Protein AF-A0A7C5SPJ0-F1 (afdb_monomer_lite)

Sequence (257 aa):
MLAGAYDGEAYFVKDNAAELTATLAQKEVVKGNVFDLIKSDSDVTIDSITIDGIKYTNSLSNVTIDGKGNFTIDFATGEYSYTVKKNEFDIDSKQSFGVKVSDTLNNELEFDVDMHIFTFNPSLIGDADDNEIIYNPTAVIDGGDGYDTLILLSDQEIDFSNEILDVATIANIEVIDMDNDAANSITNLTLDDVLNMTDENNTLLITGDNQDTLNVDTSGWNLVSNSSNNGVIENVYTNGVDSITLRVDDQIISTGL

Foldseek 3Di:
DFWFDDPNDTDDDPPDVVVVVVVQQDKDKDKDFPCVVDDDPFDKFWQWKAAPNDIDRAWDWQDAHVNFFIKTAHRVGRIIMTMGRLNVDLAWDKTKMKTWMAGPVGDIDIDIDIDIDGHDATEGAADQEEEEAEDDSSHQYENYHYAYEYEYDAPEEAECVDPVSDLRRAAAYAEYEAAHPHQYEYYPAELVSLQSRHPPQSHHEYYYALNYEYEYADPLKDWDDWDDDPQKIWTWIDNPPDIHIYIYGNRHHYDND

Secondary structure (DSSP, 8-state):
--EEEETTEEEE--S-HHHHHHHHTPEEEEEEEGGGG---SS-EEEEEEEETTEEE-S-EEEEEETTEEEEEE-TTT-EEEEEEEGGG-SS-EEEEEEEEEEETT--EEEEEEEEEE-----EEE--SS--EEE--TTSEEE--SS--EEEPPTT-EEETT-TTTSTTSEES-SEEE--SSS--EEEEEEHHHHHHHS-TT-EEEEE--TT-EEEEE-TT-EEEEEEEETTEEEEEEE-SS-EEEEEEETTSEEE--

Radius of gyration: 24.93 Å; chains: 1; bounding box: 51×36×70 Å

pLDDT: mean 85.76, std 17.52, range [30.16, 98.5]

Structure (mmCIF, N/CA/C/O backbone):
data_AF-A0A7C5SPJ0-F1
#
_entry.id   AF-A0A7C5SPJ0-F1
#
loop_
_atom_site.group_PDB
_atom_site.id
_atom_site.type_symbol
_atom_site.label_atom_id
_atom_site.label_alt_id
_atom_site.label_comp_id
_atom_site.label_asym_id
_atom_site.label_entity_id
_atom_site.label_seq_id
_atom_site.pdbx_PDB_ins_code
_atom_site.Cartn_x
_atom_site.Cartn_y
_atom_site.Cartn_z
_atom_site.occupancy
_atom_site.B_iso_or_equiv
_atom_site.auth_seq_id
_atom_site.auth_comp_id
_atom_site.auth_asym_id
_atom_site.auth_atom_id
_atom_site.pdbx_PDB_model_num
ATOM 1 N N . MET A 1 1 ? -8.150 8.070 -16.028 1.00 34.09 1 MET A N 1
ATOM 2 C CA . MET A 1 1 ? -9.569 8.057 -15.574 1.00 34.09 1 MET A CA 1
ATOM 3 C C . MET A 1 1 ? -9.697 6.898 -14.598 1.00 34.09 1 MET A C 1
ATOM 5 O O . MET A 1 1 ? -9.708 5.768 -15.047 1.00 34.09 1 MET A O 1
ATOM 9 N N . LEU A 1 2 ? -9.681 7.145 -13.285 1.00 33.78 2 LEU A N 1
ATOM 10 C CA . LEU A 1 2 ? -9.536 6.066 -12.298 1.00 33.78 2 LEU A CA 1
ATOM 11 C C . LEU A 1 2 ? -10.878 5.375 -12.022 1.00 33.78 2 LEU A C 1
ATOM 13 O O . LEU A 1 2 ? -11.811 5.995 -11.506 1.00 33.78 2 LEU A O 1
ATOM 17 N N . ALA A 1 3 ? -10.964 4.097 -12.386 1.00 32.94 3 ALA A N 1
ATOM 18 C CA . ALA A 1 3 ? -12.064 3.209 -12.046 1.00 32.94 3 ALA A CA 1
ATOM 19 C C . ALA A 1 3 ? -11.681 2.392 -10.805 1.00 32.94 3 ALA A C 1
ATOM 21 O O . ALA A 1 3 ? -10.693 1.669 -10.809 1.00 32.94 3 ALA A O 1
ATOM 22 N N . GLY A 1 4 ? -12.474 2.509 -9.742 1.00 39.19 4 GLY A N 1
ATOM 23 C CA . GLY A 1 4 ? -12.458 1.575 -8.619 1.00 39.19 4 GLY A CA 1
ATOM 24 C C . GLY A 1 4 ? -13.845 0.960 -8.476 1.00 39.19 4 GLY A C 1
ATOM 25 O O . GLY A 1 4 ? -14.850 1.675 -8.522 1.00 39.19 4 GLY A O 1
ATOM 26 N N . ALA A 1 5 ? -13.920 -0.363 -8.342 1.00 30.16 5 ALA A N 1
ATOM 27 C CA . ALA A 1 5 ? -15.181 -1.085 -8.203 1.00 30.16 5 ALA A CA 1
ATOM 28 C C . ALA A 1 5 ? -15.571 -1.255 -6.723 1.00 30.16 5 ALA A C 1
ATOM 30 O O . ALA A 1 5 ? -14.777 -1.733 -5.915 1.00 30.16 5 ALA A O 1
ATOM 31 N N . TYR A 1 6 ? -16.824 -0.940 -6.377 1.00 39.88 6 TYR A N 1
ATOM 32 C CA . TYR A 1 6 ? -17.473 -1.422 -5.154 1.00 39.88 6 TYR A CA 1
ATOM 33 C C . TYR A 1 6 ? -18.925 -1.816 -5.463 1.00 39.88 6 TYR A C 1
ATOM 35 O O . TYR A 1 6 ? -19.637 -1.093 -6.154 1.00 39.88 6 TYR A O 1
ATOM 43 N N . ASP A 1 7 ? -19.349 -2.985 -4.977 1.00 32.16 7 ASP A N 1
ATOM 44 C CA . ASP A 1 7 ? -20.721 -3.529 -5.081 1.00 32.16 7 ASP A CA 1
ATOM 45 C C . ASP A 1 7 ? -21.301 -3.660 -6.510 1.00 32.16 7 ASP A C 1
ATOM 47 O O . ASP A 1 7 ? -22.508 -3.603 -6.732 1.00 32.16 7 ASP A O 1
ATOM 51 N N . GLY A 1 8 ? -20.434 -3.846 -7.510 1.00 36.66 8 GLY A N 1
ATOM 52 C CA . GLY A 1 8 ? -20.856 -4.030 -8.902 1.00 36.66 8 GLY A CA 1
ATOM 53 C C . GLY A 1 8 ? -21.317 -2.753 -9.615 1.00 36.66 8 GLY A C 1
ATOM 54 O O . GLY A 1 8 ? -21.757 -2.845 -10.761 1.00 36.66 8 GLY A O 1
ATOM 55 N N . GLU A 1 9 ? -21.176 -1.575 -8.999 1.00 33.88 9 GLU A N 1
ATOM 56 C CA . GLU A 1 9 ? -21.359 -0.290 -9.677 1.00 33.88 9 GLU A CA 1
ATOM 57 C C . GLU A 1 9 ? -20.021 0.449 -9.813 1.00 33.88 9 GLU A C 1
ATOM 59 O O . GLU A 1 9 ? -19.332 0.746 -8.837 1.00 33.88 9 GLU A O 1
ATOM 64 N N . ALA A 1 10 ? -19.640 0.745 -11.058 1.00 38.19 10 ALA A N 1
ATOM 65 C CA . ALA A 1 10 ? -18.495 1.590 -11.362 1.00 38.19 10 ALA A CA 1
ATOM 66 C C . ALA A 1 10 ? -18.825 3.040 -10.982 1.00 38.19 10 ALA A C 1
ATOM 68 O O . ALA A 1 10 ? -19.689 3.673 -11.596 1.00 38.19 10 ALA A O 1
ATOM 69 N N . TYR A 1 11 ? -18.136 3.576 -9.976 1.00 40.38 11 TYR A N 1
ATOM 70 C CA . TYR A 1 11 ? -18.228 4.992 -9.640 1.00 40.38 11 TYR A CA 1
ATOM 71 C C . TYR A 1 11 ? -17.169 5.775 -10.414 1.00 40.38 11 TYR A C 1
ATOM 73 O O . TYR A 1 11 ? -15.971 5.656 -10.175 1.00 40.38 11 TYR A O 1
ATOM 81 N N . PHE A 1 12 ? -17.631 6.599 -11.353 1.00 44.28 12 PHE A N 1
ATOM 82 C CA . PHE A 1 12 ? -16.788 7.518 -12.111 1.00 44.28 12 PHE A CA 1
ATOM 83 C C . PHE A 1 12 ? -16.465 8.737 -11.247 1.00 44.28 12 PHE A C 1
ATOM 85 O O . PHE A 1 12 ? -17.307 9.628 -11.110 1.00 44.28 12 PHE A O 1
ATOM 92 N N . VAL A 1 13 ? -15.259 8.812 -10.685 1.00 42.94 13 VAL A N 1
ATOM 93 C CA . VAL A 1 13 ? -14.789 10.057 -10.065 1.00 42.94 13 VAL A CA 1
ATOM 94 C C . VAL A 1 13 ? -14.292 10.964 -11.186 1.00 42.94 13 VAL A C 1
ATOM 96 O O . VAL A 1 13 ? -13.235 10.744 -11.776 1.00 42.94 13 VAL A O 1
ATOM 99 N N . LYS A 1 14 ? -15.093 11.969 -11.541 1.00 41.16 14 LYS A N 1
ATOM 100 C CA . LYS A 1 14 ? -14.690 12.994 -12.507 1.00 41.16 14 LYS A CA 1
ATOM 101 C C . LYS A 1 14 ? -13.805 14.005 -11.797 1.00 41.16 14 LYS A C 1
ATOM 103 O O . LYS A 1 14 ? -14.342 14.892 -11.150 1.00 41.16 14 LYS A O 1
ATOM 108 N N . ASP A 1 15 ? -12.491 13.870 -11.945 1.00 43.94 15 ASP A N 1
ATOM 109 C CA . ASP A 1 15 ? -11.510 14.967 -11.908 1.00 43.94 15 ASP A CA 1
ATOM 110 C C . ASP A 1 15 ? -11.753 16.043 -10.823 1.00 43.94 15 ASP A C 1
ATOM 112 O O . ASP A 1 15 ? -11.715 17.252 -11.060 1.00 43.94 15 ASP A O 1
ATOM 116 N N . ASN A 1 16 ? -12.112 15.602 -9.615 1.00 49.09 16 ASN A N 1
ATOM 117 C CA . ASN A 1 16 ? -12.484 16.483 -8.520 1.00 49.09 16 ASN A CA 1
ATOM 118 C C . ASN A 1 16 ? -11.886 15.950 -7.222 1.00 49.09 16 ASN A C 1
ATOM 120 O O . ASN A 1 16 ? -12.430 15.049 -6.581 1.00 49.09 16 ASN A O 1
ATOM 124 N N . ALA A 1 17 ? -10.779 16.563 -6.802 1.00 48.44 17 ALA A N 1
ATOM 125 C CA . ALA A 1 17 ? -10.108 16.273 -5.537 1.00 48.44 17 ALA A CA 1
ATOM 126 C C . ALA A 1 17 ? -11.063 16.328 -4.327 1.00 48.44 17 ALA A C 1
ATOM 128 O O . ALA A 1 17 ? -10.844 15.633 -3.335 1.00 48.44 17 ALA A O 1
ATOM 129 N N . ALA A 1 18 ? -12.159 17.095 -4.403 1.00 45.53 18 ALA A N 1
ATOM 130 C CA . ALA A 1 18 ? -13.168 17.136 -3.349 1.00 45.53 18 ALA A CA 1
ATOM 131 C C . ALA A 1 18 ? -14.006 15.846 -3.260 1.00 45.53 18 ALA A C 1
ATOM 133 O O . ALA A 1 18 ? -14.409 15.476 -2.161 1.00 45.53 18 ALA A O 1
ATOM 134 N N . GLU A 1 19 ? -14.250 15.145 -4.371 1.00 47.50 19 GLU A N 1
ATOM 135 C CA . GLU A 1 19 ? -14.982 13.866 -4.391 1.00 47.50 19 GLU A CA 1
ATOM 136 C C . GLU A 1 19 ? -14.103 12.704 -3.901 1.00 47.50 19 GLU A C 1
ATOM 138 O O . GLU A 1 19 ? -14.573 11.852 -3.141 1.00 47.50 19 GLU A O 1
ATOM 143 N N . LEU A 1 20 ? -12.804 12.729 -4.218 1.00 49.75 20 LEU A N 1
ATOM 144 C CA . LEU A 1 20 ? -11.812 11.808 -3.652 1.00 49.75 20 LEU A CA 1
ATOM 145 C C . LEU A 1 20 ? -11.642 12.036 -2.141 1.00 49.75 20 LEU A C 1
ATOM 147 O O . LEU A 1 20 ? -11.754 11.102 -1.349 1.00 49.75 20 LEU A O 1
ATOM 151 N N . THR A 1 21 ? -11.491 13.295 -1.719 1.00 52.31 21 THR A N 1
ATOM 152 C CA . THR A 1 21 ? -11.418 13.665 -0.294 1.00 52.31 21 THR A CA 1
ATOM 153 C C . THR A 1 21 ? -12.700 13.284 0.455 1.00 52.31 21 THR A C 1
ATOM 155 O O . THR A 1 21 ? -12.640 12.828 1.596 1.00 52.31 21 THR A O 1
ATOM 158 N N . ALA A 1 22 ? -13.873 13.429 -0.169 1.00 52.44 22 ALA A N 1
ATOM 159 C CA . ALA A 1 22 ? -15.148 13.023 0.422 1.00 52.44 22 ALA A CA 1
ATOM 160 C C . ALA A 1 22 ? -15.268 11.498 0.578 1.00 52.44 22 ALA A C 1
ATOM 162 O O . ALA A 1 22 ? -15.836 11.031 1.566 1.00 52.44 22 ALA A O 1
ATOM 163 N N . THR A 1 23 ? -14.696 10.735 -0.354 1.00 51.25 23 THR A N 1
ATOM 164 C CA . THR A 1 23 ? -14.635 9.268 -0.290 1.00 51.25 23 THR A CA 1
ATOM 165 C C . THR A 1 23 ? -13.668 8.801 0.807 1.00 51.25 23 THR A C 1
ATOM 167 O O . THR A 1 23 ? -14.019 7.937 1.607 1.00 51.25 23 THR A O 1
ATOM 170 N N . LEU A 1 24 ? -12.503 9.445 0.941 1.00 53.12 24 LEU A N 1
ATOM 171 C CA . LEU A 1 24 ? -11.503 9.164 1.986 1.00 53.12 24 LEU A CA 1
ATOM 172 C C . LEU A 1 24 ? -11.938 9.613 3.395 1.00 53.12 24 LEU A C 1
ATOM 174 O O . LEU A 1 24 ? -11.474 9.077 4.401 1.00 53.12 24 LEU A O 1
ATOM 178 N N . ALA A 1 25 ? -12.871 10.566 3.489 1.00 58.84 25 ALA A N 1
ATOM 179 C CA . ALA A 1 25 ? -13.497 10.989 4.742 1.00 58.84 25 ALA A CA 1
ATOM 180 C C . ALA A 1 25 ? -14.640 10.062 5.203 1.00 58.84 25 ALA A C 1
ATOM 182 O O . ALA A 1 25 ? -15.320 10.373 6.193 1.00 58.84 25 ALA A O 1
ATOM 183 N N . GLN A 1 26 ? -14.884 8.949 4.498 1.00 67.12 26 GLN A N 1
ATOM 184 C CA . GLN A 1 26 ? -15.901 7.980 4.879 1.00 67.12 26 GLN A CA 1
ATOM 185 C C . GLN A 1 26 ? -15.602 7.437 6.281 1.00 67.12 26 GLN A C 1
ATOM 187 O O . GLN A 1 26 ? -14.472 7.079 6.621 1.00 67.12 26 GLN A O 1
ATOM 192 N N . LYS A 1 27 ? -16.641 7.426 7.115 1.00 78.62 27 LYS A N 1
ATOM 193 C CA . LYS A 1 27 ? -16.546 6.981 8.501 1.00 78.62 27 LYS A CA 1
ATOM 194 C C . LYS A 1 27 ? -16.868 5.503 8.593 1.00 78.62 27 LYS A C 1
ATOM 196 O O . LYS A 1 27 ? -17.892 5.070 8.067 1.00 78.62 27 LYS A O 1
ATOM 201 N N . GLU A 1 28 ? -16.043 4.773 9.321 1.00 83.50 28 GLU A N 1
ATOM 202 C CA . GLU A 1 28 ? -16.395 3.455 9.826 1.00 83.50 28 GLU A CA 1
ATOM 203 C C . GLU A 1 28 ? -16.838 3.586 11.282 1.00 83.50 28 GLU A C 1
ATOM 205 O O . GLU A 1 28 ? -16.329 4.421 12.035 1.00 83.50 28 GLU A O 1
ATOM 210 N N . VAL A 1 29 ? -17.845 2.801 11.663 1.00 88.94 29 VAL A N 1
ATOM 211 C CA . VAL A 1 29 ? -18.383 2.797 13.022 1.00 88.94 29 VAL A CA 1
ATOM 212 C C . VAL A 1 29 ? -18.467 1.360 13.508 1.00 88.94 29 VAL A C 1
ATOM 214 O O . VAL A 1 29 ? -19.363 0.619 13.105 1.00 88.94 29 VAL A O 1
ATOM 217 N N . VAL A 1 30 ? -17.578 1.000 14.428 1.00 88.88 30 VAL A N 1
ATOM 218 C CA . VAL A 1 30 ? -17.652 -0.261 15.169 1.00 88.88 30 VAL A CA 1
ATOM 219 C C . VAL A 1 30 ? -18.550 -0.052 16.384 1.00 88.88 30 VAL A C 1
ATOM 221 O O . VAL A 1 30 ? -18.496 0.996 17.036 1.00 88.88 30 VAL A O 1
ATOM 224 N N . LYS A 1 31 ? -19.412 -1.026 16.678 1.00 93.56 31 LYS A N 1
ATOM 225 C CA . LYS A 1 31 ? -20.313 -1.015 17.837 1.00 93.56 31 LYS A CA 1
ATOM 226 C C . LYS A 1 31 ? -20.354 -2.386 18.484 1.00 93.56 31 LYS A C 1
ATOM 228 O O . LYS A 1 31 ? -20.231 -3.393 17.793 1.00 93.56 31 LYS A O 1
ATOM 233 N N . GLY A 1 32 ? -20.613 -2.408 19.782 1.00 93.94 32 GLY A N 1
ATOM 234 C CA . GLY A 1 32 ? -20.858 -3.642 20.513 1.00 93.94 32 GLY A CA 1
ATOM 235 C C . GLY A 1 32 ? -21.343 -3.371 21.927 1.00 93.94 32 GLY A C 1
ATOM 236 O O . GLY A 1 32 ? -21.613 -2.226 22.300 1.00 93.94 32 GLY A O 1
ATOM 237 N N . ASN A 1 33 ? -21.446 -4.442 22.707 1.00 96.25 33 ASN A N 1
ATOM 238 C CA . ASN A 1 33 ? -21.759 -4.377 24.122 1.00 96.25 33 ASN A CA 1
ATOM 239 C C . ASN A 1 33 ? -20.760 -5.228 24.912 1.00 96.25 33 ASN A C 1
ATOM 241 O O . ASN A 1 33 ? -20.532 -6.393 24.591 1.00 96.25 33 ASN A O 1
ATOM 245 N N . VAL A 1 34 ? -20.161 -4.648 25.949 1.00 95.38 34 VAL A N 1
ATOM 246 C CA . VAL A 1 34 ? -19.195 -5.333 26.821 1.00 95.38 34 VAL A CA 1
ATOM 247 C C . VAL A 1 34 ? -19.810 -6.560 27.501 1.00 95.38 34 VAL A C 1
ATOM 249 O O . VAL A 1 34 ? -19.142 -7.582 27.657 1.00 95.38 34 VAL A O 1
ATOM 252 N N . PHE A 1 35 ? -21.084 -6.489 27.887 1.00 93.38 35 PHE A N 1
ATOM 253 C CA . PHE A 1 35 ? -21.754 -7.569 28.607 1.00 93.38 35 PHE A CA 1
ATOM 254 C C . PHE A 1 35 ? -22.032 -8.798 27.737 1.00 93.38 35 PHE A C 1
ATOM 256 O O . PHE A 1 35 ? -22.132 -9.897 28.280 1.00 93.38 35 PHE A O 1
ATOM 263 N N . ASP A 1 36 ? -22.050 -8.662 26.407 1.00 91.75 36 ASP A N 1
ATOM 264 C CA . ASP A 1 36 ? -22.207 -9.802 25.489 1.00 91.75 36 ASP A CA 1
ATOM 265 C C . ASP A 1 36 ? -21.011 -10.770 25.546 1.00 91.75 36 ASP A C 1
ATOM 267 O O . ASP A 1 36 ? -21.120 -11.939 25.164 1.00 91.75 36 ASP A O 1
ATOM 271 N N . LEU A 1 37 ? -19.866 -10.301 26.050 1.00 87.31 37 LEU A N 1
ATOM 272 C CA . LEU A 1 37 ? -18.631 -11.074 26.179 1.00 87.31 37 LEU A CA 1
ATOM 273 C C . LEU A 1 37 ? -18.516 -11.792 27.532 1.00 87.31 37 LEU A C 1
ATOM 275 O O . LEU A 1 37 ? -17.568 -12.546 27.757 1.00 87.31 37 LEU A O 1
ATOM 279 N N . ILE A 1 38 ? -19.479 -11.589 28.434 1.00 90.56 38 ILE A N 1
ATOM 280 C CA . ILE A 1 38 ? -19.432 -12.075 29.813 1.00 90.56 38 ILE A CA 1
ATOM 281 C C . ILE A 1 38 ? -20.536 -13.110 30.035 1.00 90.56 38 ILE A C 1
ATOM 283 O O . ILE A 1 38 ? -21.688 -12.935 29.649 1.00 90.56 38 ILE A O 1
ATOM 287 N N . LYS A 1 39 ? -20.195 -14.211 30.711 1.00 87.56 39 LYS A N 1
ATOM 288 C CA . LYS A 1 39 ? -21.169 -15.196 31.199 1.00 87.56 39 LYS A CA 1
ATOM 289 C C . LYS A 1 39 ? -21.197 -15.148 32.718 1.00 87.56 39 LYS A C 1
ATOM 291 O O . LYS A 1 39 ? -20.241 -15.579 33.353 1.00 87.56 39 LYS A O 1
ATOM 296 N N . SER A 1 40 ? -22.295 -14.652 33.276 1.00 86.06 40 SER A N 1
ATOM 297 C CA . SER A 1 40 ? -22.511 -14.545 34.719 1.00 86.06 40 SER A CA 1
ATOM 298 C C . SER A 1 40 ? -23.935 -14.971 35.078 1.00 86.06 40 SER A C 1
ATOM 300 O O . SER A 1 40 ? -24.858 -14.799 34.282 1.00 86.06 40 SER A O 1
ATOM 302 N N . ASP A 1 41 ? -24.106 -15.549 36.266 1.00 85.69 41 ASP A N 1
ATOM 303 C CA . ASP A 1 41 ? -25.411 -15.832 36.879 1.00 85.69 41 ASP A CA 1
ATOM 304 C C . ASP A 1 41 ? -25.915 -14.680 37.770 1.00 85.69 41 ASP A C 1
ATOM 306 O O . ASP A 1 41 ? -27.031 -14.733 38.290 1.00 85.69 41 ASP A O 1
ATOM 310 N N . SER A 1 42 ? -25.091 -13.643 37.916 1.00 88.94 42 SER A N 1
ATOM 311 C CA . SER A 1 42 ? -25.292 -12.473 38.765 1.00 88.94 42 SER A CA 1
ATOM 312 C C . SER A 1 42 ? -25.137 -11.189 37.950 1.00 88.94 42 SER A C 1
ATOM 314 O O . SER A 1 42 ? -24.439 -11.183 36.933 1.00 88.94 42 SER A O 1
ATOM 316 N N . ASP A 1 43 ? -25.746 -10.093 38.410 1.00 90.94 43 ASP A N 1
ATOM 317 C CA . ASP A 1 43 ? -25.599 -8.781 37.771 1.00 90.94 43 ASP A CA 1
ATOM 318 C C . ASP A 1 43 ? -24.127 -8.342 37.782 1.00 90.94 43 ASP A C 1
ATOM 320 O O . ASP A 1 43 ? -23.459 -8.412 38.819 1.00 90.94 43 ASP A O 1
ATOM 324 N N . VAL A 1 44 ? -23.643 -7.896 36.621 1.00 94.81 44 VAL A N 1
ATOM 325 C CA . VAL A 1 44 ? -22.260 -7.462 36.394 1.00 94.81 44 VAL A CA 1
ATOM 326 C C . VAL A 1 44 ? -22.237 -5.967 36.101 1.00 94.81 44 VAL A C 1
ATOM 328 O O . VAL A 1 44 ? -23.077 -5.460 35.360 1.00 94.81 44 VAL A O 1
ATOM 331 N N . THR A 1 45 ? -21.253 -5.266 36.653 1.00 96.62 45 THR A N 1
ATOM 332 C CA . THR A 1 45 ? -20.999 -3.847 36.392 1.00 96.62 45 THR A CA 1
ATOM 333 C C . THR A 1 45 ? -19.593 -3.629 35.860 1.00 96.62 45 THR A C 1
ATOM 335 O O . THR A 1 45 ? -18.665 -4.352 36.219 1.00 96.62 45 THR A O 1
ATOM 338 N N . ILE A 1 46 ? -19.420 -2.608 35.022 1.00 98.19 46 ILE A N 1
ATOM 339 C CA . ILE A 1 46 ? -18.095 -2.181 34.569 1.00 98.19 46 ILE A CA 1
ATOM 340 C C . ILE A 1 46 ? -17.436 -1.370 35.687 1.00 98.19 46 ILE A C 1
ATOM 342 O O . ILE A 1 46 ? -17.923 -0.302 36.056 1.00 98.19 46 ILE A O 1
ATOM 346 N N . ASP A 1 47 ? -16.309 -1.864 36.197 1.00 97.75 47 ASP A N 1
ATOM 347 C CA . ASP A 1 47 ? -15.494 -1.160 37.189 1.00 97.75 47 ASP A CA 1
ATOM 348 C C . ASP A 1 47 ? -14.627 -0.100 36.514 1.00 97.75 47 ASP A C 1
ATOM 350 O O . ASP A 1 47 ? -14.460 1.019 37.011 1.00 97.75 47 ASP A O 1
ATOM 354 N N . SER A 1 48 ? -14.020 -0.472 35.383 1.00 98.38 48 SER A N 1
ATOM 355 C CA . SER A 1 48 ? -13.173 0.431 34.620 1.00 98.38 48 SER A CA 1
ATOM 356 C C . SER A 1 48 ? -12.904 -0.010 33.193 1.00 98.38 48 SER A C 1
ATOM 358 O O . SER A 1 48 ? -12.903 -1.198 32.890 1.00 98.38 48 SER A O 1
ATOM 360 N N . ILE A 1 49 ? -12.554 0.973 32.370 1.00 98.38 49 ILE A N 1
ATOM 361 C CA . ILE A 1 49 ? -12.010 0.804 31.026 1.00 98.38 49 ILE A CA 1
ATOM 362 C C . ILE A 1 49 ? -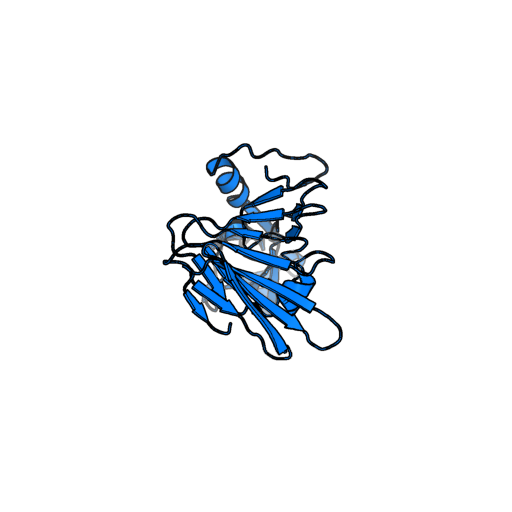10.581 1.341 31.002 1.00 98.38 49 ILE A C 1
ATOM 364 O O . ILE A 1 49 ? -10.312 2.380 31.609 1.00 98.38 49 ILE A O 1
ATOM 368 N N . THR A 1 50 ? -9.678 0.661 30.305 1.00 98.19 50 THR A N 1
ATOM 369 C CA . THR A 1 50 ? -8.295 1.099 30.096 1.00 98.19 50 THR A CA 1
ATOM 370 C C . THR A 1 50 ? -8.051 1.334 28.609 1.00 98.19 50 THR A C 1
ATOM 372 O O . THR A 1 50 ? -8.200 0.415 27.811 1.00 98.19 50 THR A O 1
ATOM 375 N N . ILE A 1 51 ? -7.667 2.556 28.241 1.00 97.50 51 ILE A N 1
ATOM 376 C CA . ILE A 1 51 ? -7.312 2.956 26.868 1.00 97.50 51 ILE A CA 1
ATOM 377 C C . ILE A 1 51 ? -5.935 3.606 26.932 1.00 97.50 51 ILE A C 1
ATOM 379 O O . ILE A 1 51 ? -5.725 4.473 27.778 1.00 97.50 51 ILE A O 1
ATOM 383 N N . ASP A 1 52 ? -4.996 3.171 26.093 1.00 95.25 52 ASP A N 1
ATOM 384 C CA . ASP A 1 52 ? -3.622 3.696 26.025 1.00 95.25 52 ASP A CA 1
ATOM 385 C C . ASP A 1 52 ? -2.927 3.746 27.408 1.00 95.25 52 ASP A C 1
ATOM 387 O O . ASP A 1 52 ? -2.197 4.676 27.755 1.00 95.25 52 ASP A O 1
ATOM 391 N N . GLY A 1 53 ? -3.218 2.755 28.262 1.00 95.25 53 GLY A N 1
ATOM 392 C CA . GLY A 1 53 ? -2.727 2.672 29.644 1.00 95.25 53 GLY A CA 1
ATOM 393 C C . GLY A 1 53 ? -3.416 3.609 30.650 1.00 95.25 53 GLY A C 1
ATOM 394 O O . GLY A 1 53 ? -3.094 3.575 31.840 1.00 95.25 53 GLY A O 1
ATOM 395 N N . ILE A 1 54 ? -4.379 4.425 30.216 1.00 97.00 54 ILE A N 1
ATOM 396 C CA . ILE A 1 54 ? -5.169 5.317 31.067 1.00 97.00 54 ILE A CA 1
ATOM 397 C C . ILE A 1 54 ? -6.440 4.607 31.520 1.00 97.00 54 ILE A C 1
ATOM 399 O O . ILE A 1 54 ? -7.237 4.139 30.710 1.00 97.00 54 ILE A O 1
ATOM 403 N N . LYS A 1 55 ? -6.651 4.576 32.837 1.00 98.06 55 LYS A N 1
ATOM 404 C CA . LYS A 1 55 ? -7.823 3.971 33.470 1.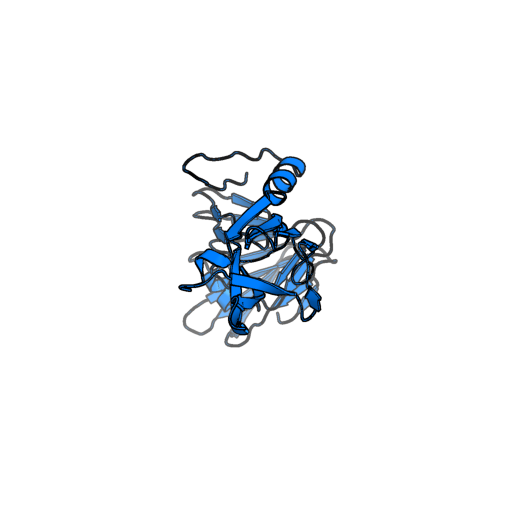00 98.06 55 LYS A CA 1
ATOM 405 C C . LYS A 1 55 ? -8.949 4.987 33.666 1.00 98.06 55 LYS A C 1
ATOM 407 O O . LYS A 1 55 ? -8.751 6.043 34.266 1.00 98.06 55 LYS A O 1
ATOM 412 N N . TYR A 1 56 ? -10.152 4.598 33.268 1.00 98.19 56 TYR A N 1
ATOM 413 C CA . TYR A 1 56 ? -11.386 5.364 33.387 1.00 98.19 56 TYR A CA 1
ATOM 414 C C . TYR A 1 56 ? -12.430 4.589 34.185 1.00 98.19 56 TYR A C 1
ATOM 416 O O . TYR A 1 56 ? -12.579 3.386 34.006 1.00 98.19 56 TYR A O 1
ATOM 424 N N . THR A 1 57 ? -13.171 5.276 35.054 1.00 98.06 57 THR A N 1
ATOM 425 C CA . THR A 1 57 ? -14.162 4.660 35.961 1.00 98.06 57 THR A CA 1
ATOM 426 C C . THR A 1 57 ? -15.581 5.193 35.745 1.00 98.06 57 THR A C 1
ATOM 428 O O . THR A 1 57 ? -16.408 5.113 36.644 1.00 98.06 57 THR A O 1
ATOM 431 N N . ASN A 1 58 ? -15.841 5.829 34.603 1.00 97.69 58 ASN A N 1
ATOM 432 C CA . ASN A 1 58 ? -17.141 6.376 34.221 1.00 97.69 58 ASN A CA 1
ATOM 433 C C . ASN A 1 58 ? -17.306 6.273 32.701 1.00 97.69 58 ASN A C 1
ATOM 435 O O . ASN A 1 58 ? -16.305 6.168 31.988 1.00 97.69 58 ASN A O 1
ATOM 439 N N . SER A 1 59 ? -18.548 6.396 32.224 1.00 97.62 59 SER A N 1
ATOM 440 C CA . SER A 1 59 ? -18.879 6.496 30.799 1.00 97.62 59 SER A CA 1
ATOM 441 C C . SER A 1 59 ? -18.022 7.545 30.085 1.00 97.62 59 SER A C 1
ATOM 443 O O . SER A 1 59 ? -17.743 8.620 30.626 1.00 97.62 59 SER A O 1
ATOM 445 N N . LEU A 1 60 ? -17.612 7.224 28.859 1.00 97.56 60 LEU A N 1
ATOM 446 C CA . LEU A 1 60 ? -16.695 8.026 28.056 1.00 97.56 60 LEU A CA 1
ATOM 447 C C . LEU A 1 60 ? -17.364 8.509 26.778 1.00 97.56 60 LEU A C 1
ATOM 449 O O . LEU A 1 60 ? -18.191 7.820 26.182 1.00 97.56 60 LEU A O 1
ATOM 453 N N . SER A 1 61 ? -16.933 9.680 26.321 1.00 96.56 61 SER A N 1
ATOM 454 C CA . SER A 1 61 ? -17.307 10.221 25.022 1.00 96.56 61 SER A CA 1
ATOM 455 C C . SER A 1 61 ? -16.130 10.948 24.387 1.00 96.56 61 SER A C 1
ATOM 457 O O . SER A 1 61 ? -15.487 11.744 25.073 1.00 96.56 61 SER A O 1
ATOM 459 N N . ASN A 1 62 ? -15.919 10.751 23.084 1.00 93.75 62 ASN A N 1
ATOM 460 C CA . ASN A 1 62 ? -14.887 11.423 22.286 1.00 93.75 62 ASN A CA 1
ATOM 461 C C . ASN A 1 62 ? -13.459 11.196 22.815 1.00 93.75 62 ASN A C 1
ATOM 463 O O . ASN A 1 62 ? -12.663 12.131 22.885 1.00 93.75 62 ASN A O 1
ATOM 467 N N . VAL A 1 63 ? -13.150 9.963 23.220 1.00 97.06 63 VAL A N 1
ATOM 468 C CA . VAL A 1 63 ? -11.788 9.554 23.600 1.00 97.06 63 VAL A CA 1
ATOM 469 C C . VAL A 1 63 ? -11.110 8.935 22.380 1.00 97.06 63 VAL A C 1
ATOM 471 O O . VAL A 1 63 ? -11.712 8.109 21.708 1.00 97.06 63 VAL A O 1
ATOM 474 N N . THR A 1 64 ? -9.885 9.327 22.055 1.00 95.75 64 THR A N 1
ATOM 475 C CA . THR A 1 64 ? -9.111 8.664 20.992 1.00 95.75 64 THR A CA 1
ATOM 476 C C . THR A 1 64 ? -8.471 7.386 21.530 1.00 95.75 64 THR A C 1
ATOM 478 O O . THR A 1 64 ? -8.125 7.344 22.708 1.00 95.75 64 THR A O 1
ATOM 481 N N . ILE A 1 65 ? -8.271 6.390 20.669 1.00 94.56 65 ILE A N 1
ATOM 482 C CA . ILE A 1 65 ? -7.452 5.202 20.963 1.00 94.56 65 ILE A CA 1
ATOM 483 C C . ILE A 1 65 ? -6.223 5.291 20.066 1.00 94.56 65 ILE A C 1
ATOM 485 O O . ILE A 1 65 ? -6.383 5.497 18.862 1.00 94.56 65 ILE A O 1
ATOM 489 N N . ASP A 1 66 ? -5.026 5.232 20.646 1.00 91.38 66 ASP A N 1
ATOM 490 C CA . ASP A 1 66 ? -3.744 5.482 19.973 1.00 91.38 66 ASP A CA 1
ATOM 491 C C . ASP A 1 66 ? -3.727 6.795 19.165 1.00 91.38 66 ASP A C 1
ATOM 493 O O . ASP A 1 66 ? -3.150 6.904 18.083 1.00 91.38 66 ASP A O 1
ATOM 497 N N . GLY A 1 67 ? -4.423 7.818 19.6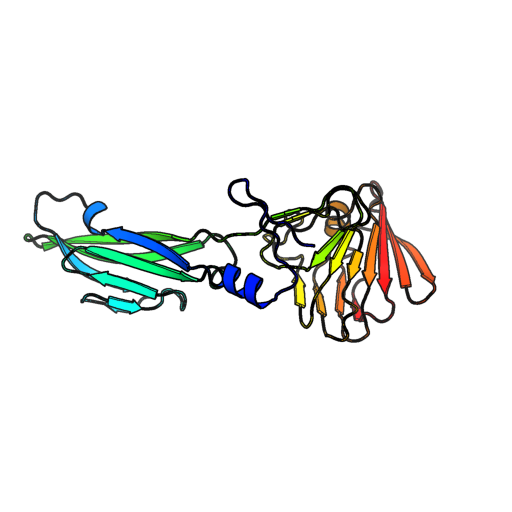70 1.00 92.31 67 GLY A N 1
ATOM 498 C CA . GLY A 1 67 ? -4.556 9.118 19.003 1.00 92.31 67 GLY A CA 1
ATOM 499 C C . GLY A 1 67 ? -5.507 9.153 17.796 1.00 92.31 67 GLY A C 1
ATOM 500 O O . GLY A 1 67 ? -5.629 10.206 17.171 1.00 92.31 67 GLY A O 1
ATOM 501 N N . LYS A 1 68 ? -6.214 8.058 17.485 1.00 91.44 68 LYS A N 1
ATOM 502 C CA . LYS A 1 68 ? -7.122 7.934 16.332 1.00 91.44 68 LYS A CA 1
ATOM 503 C C . LYS A 1 68 ? -8.587 7.773 16.743 1.00 91.44 68 LYS A C 1
ATOM 505 O O . LYS A 1 68 ? -8.904 7.244 17.817 1.00 91.44 68 LYS A O 1
ATOM 510 N N . GLY A 1 69 ? -9.492 8.169 15.847 1.00 93.00 69 GLY A N 1
ATOM 511 C CA . GLY A 1 69 ? -10.928 7.948 15.980 1.00 93.00 69 GLY A CA 1
ATOM 512 C C . GLY A 1 69 ? -11.589 8.632 17.176 1.00 93.00 69 GLY A C 1
ATOM 513 O O . GLY A 1 69 ? -11.037 9.505 17.835 1.00 93.00 69 GLY A O 1
ATOM 514 N N . ASN A 1 70 ? -12.829 8.235 17.449 1.00 95.38 70 ASN A N 1
ATOM 515 C CA . ASN A 1 70 ? -13.627 8.715 18.571 1.00 95.38 70 ASN A CA 1
ATOM 516 C C . ASN A 1 70 ? -14.354 7.536 19.217 1.00 95.38 70 ASN A C 1
ATOM 518 O O . ASN A 1 70 ? -15.306 6.991 18.654 1.00 95.38 70 ASN A O 1
ATOM 522 N N . PHE A 1 71 ? -13.901 7.163 20.405 1.00 97.75 71 PHE A N 1
ATOM 523 C CA . PHE A 1 71 ? -14.469 6.128 21.251 1.00 97.75 71 PHE A CA 1
ATOM 524 C C . PHE A 1 71 ? -15.491 6.706 22.227 1.00 97.75 71 PHE A C 1
ATOM 526 O O . PHE A 1 71 ? -15.323 7.791 22.800 1.00 97.75 71 PHE A O 1
ATOM 533 N N . THR A 1 72 ? -16.559 5.945 22.424 1.00 98.06 72 THR A N 1
ATOM 534 C CA . THR A 1 72 ? -17.630 6.208 23.380 1.00 98.06 72 THR A CA 1
ATOM 535 C C . THR A 1 72 ? -18.033 4.898 24.047 1.00 98.06 72 THR A C 1
ATOM 537 O O . THR A 1 72 ? -18.086 3.871 23.371 1.00 98.06 72 THR A O 1
ATOM 540 N N . ILE A 1 73 ? -18.348 4.934 25.340 1.00 98.38 73 ILE A N 1
ATOM 541 C CA . ILE A 1 73 ? -18.925 3.798 26.068 1.00 98.38 73 ILE A CA 1
ATOM 542 C C . ILE A 1 73 ? -19.832 4.295 27.190 1.00 98.38 73 ILE A C 1
ATOM 544 O O . ILE A 1 73 ? -19.480 5.242 27.898 1.00 98.38 73 ILE A O 1
ATOM 548 N N . ASP A 1 74 ? -20.972 3.639 27.378 1.00 98.25 74 ASP A N 1
ATOM 549 C CA . ASP A 1 74 ? -21.834 3.829 28.540 1.00 98.25 74 ASP A CA 1
ATOM 550 C C . ASP A 1 74 ? -21.661 2.666 29.527 1.00 98.25 74 ASP A C 1
ATOM 552 O O . ASP A 1 74 ? -21.962 1.518 29.217 1.00 98.25 74 ASP A O 1
ATOM 556 N N . PHE A 1 75 ? -21.183 2.956 30.738 1.00 97.81 75 PHE A N 1
ATOM 557 C CA . PHE A 1 75 ? -20.941 1.940 31.765 1.00 97.81 75 PHE A CA 1
ATOM 558 C C . PHE A 1 75 ? -22.231 1.301 32.290 1.00 97.81 75 PHE A C 1
ATOM 560 O O . PHE A 1 75 ? -22.192 0.180 32.795 1.00 97.81 75 PHE A O 1
ATOM 567 N N . ALA A 1 76 ? -23.365 2.002 32.197 1.00 96.50 76 ALA A N 1
ATOM 568 C CA . ALA A 1 76 ? -24.642 1.487 32.674 1.00 96.50 76 ALA A CA 1
ATOM 569 C C . ALA A 1 76 ? -25.227 0.441 31.718 1.00 96.50 76 ALA A C 1
ATOM 571 O O . ALA A 1 76 ? -25.833 -0.529 32.169 1.00 96.50 76 ALA A O 1
ATOM 572 N N . THR A 1 77 ? -25.062 0.640 30.408 1.00 96.69 77 THR A N 1
ATOM 573 C CA . THR A 1 77 ? -25.609 -0.263 29.384 1.00 96.69 77 THR A CA 1
ATOM 574 C C . THR A 1 77 ? -24.569 -1.226 28.823 1.00 96.69 77 THR A C 1
ATOM 576 O O . THR A 1 77 ? -24.947 -2.248 28.258 1.00 96.69 77 THR A O 1
ATOM 579 N N . GLY A 1 78 ? -23.278 -0.919 28.965 1.00 96.62 78 GLY A N 1
ATOM 580 C CA . GLY A 1 78 ? -22.170 -1.644 28.344 1.00 96.62 78 GLY A CA 1
ATOM 581 C C . GLY A 1 78 ? -22.003 -1.352 26.852 1.00 96.62 78 GLY A C 1
ATOM 582 O O . GLY A 1 78 ? -21.079 -1.884 26.235 1.00 96.62 78 GLY A O 1
ATOM 583 N N . GLU A 1 79 ? -22.870 -0.524 26.260 1.00 97.94 79 GLU A N 1
ATOM 584 C CA . GLU A 1 79 ? -22.811 -0.181 24.841 1.00 97.94 79 GLU A CA 1
ATOM 585 C C . GLU A 1 79 ? -21.600 0.702 24.557 1.00 97.94 79 GLU A C 1
ATOM 587 O O . GLU A 1 79 ? -21.395 1.730 25.207 1.00 97.94 79 GLU A O 1
ATOM 592 N N . TYR A 1 80 ? -20.828 0.326 23.542 1.00 97.81 80 TYR A N 1
ATOM 593 C CA . TYR A 1 80 ? -19.712 1.119 23.052 1.00 97.81 80 TYR A CA 1
ATOM 594 C C . TYR A 1 80 ? -19.818 1.371 21.552 1.00 97.81 80 TYR A C 1
ATOM 596 O O . TYR A 1 80 ? -20.451 0.629 20.793 1.00 97.81 80 TYR A O 1
ATOM 604 N N . SER A 1 81 ? -19.159 2.440 21.117 1.00 96.62 81 SER A N 1
ATOM 605 C CA . SER A 1 81 ? -18.946 2.735 19.709 1.00 96.62 81 SER A CA 1
ATOM 606 C C . SER A 1 81 ? -17.585 3.372 19.496 1.00 96.62 81 SER A C 1
ATOM 608 O O . SER A 1 81 ? -17.170 4.228 20.276 1.00 96.62 81 SER A O 1
ATOM 610 N N . TYR A 1 82 ? -16.927 2.981 18.411 1.00 95.94 82 TYR A N 1
ATOM 611 C CA . TYR A 1 82 ? -15.701 3.593 17.933 1.00 95.94 82 TYR A CA 1
ATOM 612 C C . TYR A 1 82 ? -15.909 4.062 16.499 1.00 95.94 82 TYR A C 1
ATOM 614 O O . TYR A 1 82 ? -16.197 3.264 15.609 1.00 95.94 82 TYR A O 1
ATOM 622 N N . THR A 1 83 ? -15.847 5.376 16.298 1.00 92.69 83 THR A N 1
ATOM 623 C CA . THR A 1 83 ? -15.990 5.999 14.981 1.00 92.69 83 THR A CA 1
ATOM 624 C C . THR A 1 83 ? -14.637 6.480 14.499 1.00 92.69 83 THR A C 1
ATOM 626 O O . THR A 1 83 ? -14.045 7.355 15.129 1.00 92.69 83 THR A O 1
ATOM 629 N N . VAL A 1 84 ? -14.194 5.977 13.358 1.00 89.38 84 VAL A N 1
ATOM 630 C CA . VAL A 1 84 ? -12.927 6.358 12.728 1.00 89.38 84 VAL A CA 1
ATOM 631 C C . VAL A 1 84 ? -13.189 6.941 11.354 1.00 89.38 84 VAL A C 1
ATOM 633 O O . VAL A 1 84 ? -14.206 6.640 10.721 1.00 89.38 84 VAL A O 1
ATOM 636 N N . LYS A 1 85 ? -12.282 7.790 10.880 1.00 83.38 85 LYS A N 1
ATOM 637 C CA . LYS A 1 85 ? -12.197 8.054 9.442 1.00 83.38 85 LYS A CA 1
ATOM 638 C C . LYS A 1 85 ? -11.274 7.010 8.842 1.00 83.38 85 LYS A C 1
ATOM 640 O O . LYS A 1 85 ? -10.243 6.701 9.427 1.00 83.38 85 LYS A O 1
ATOM 645 N N . LYS A 1 86 ? -11.630 6.483 7.675 1.00 69.81 86 LYS A N 1
ATOM 646 C CA . LYS A 1 86 ? -10.833 5.426 7.044 1.00 69.81 86 LYS A CA 1
ATOM 647 C C . LYS A 1 86 ? -9.400 5.866 6.756 1.00 69.81 86 LYS A C 1
ATOM 649 O O . LYS A 1 86 ? -8.492 5.095 6.996 1.00 69.81 86 LYS A O 1
ATOM 654 N N . ASN A 1 87 ? -9.190 7.127 6.382 1.00 70.81 87 ASN A N 1
ATOM 655 C CA . ASN A 1 87 ? -7.851 7.688 6.190 1.00 70.81 87 ASN A CA 1
ATOM 656 C C . ASN A 1 87 ? -7.023 7.888 7.480 1.00 70.81 87 ASN A C 1
ATOM 658 O O . ASN A 1 87 ? -5.917 8.407 7.403 1.00 70.81 87 ASN A O 1
ATOM 662 N N . GLU A 1 88 ? -7.547 7.545 8.663 1.00 80.56 88 GLU A N 1
ATOM 663 C CA . GLU A 1 88 ? -6.746 7.461 9.894 1.00 80.56 88 GLU A CA 1
ATOM 664 C C . GLU A 1 88 ? -5.967 6.136 9.968 1.00 80.56 88 GLU A C 1
ATOM 666 O O . GLU A 1 88 ? -5.101 5.992 10.831 1.00 80.56 88 GLU A O 1
ATOM 671 N N . PHE A 1 89 ? -6.259 5.169 9.094 1.00 76.81 89 PHE A N 1
ATOM 672 C CA . PHE A 1 89 ? -5.636 3.850 9.053 1.00 76.81 89 PHE A CA 1
ATOM 673 C C . PHE A 1 89 ? -5.181 3.540 7.626 1.00 76.81 89 PHE A C 1
ATOM 675 O O . PHE A 1 89 ? -5.956 3.675 6.683 1.00 76.81 89 PHE A O 1
ATOM 682 N N . ASP A 1 90 ? -3.930 3.114 7.483 1.00 65.25 90 ASP A N 1
ATOM 683 C CA . ASP A 1 90 ? -3.340 2.798 6.177 1.00 65.25 90 ASP A CA 1
ATOM 684 C C . ASP A 1 90 ? -3.663 1.360 5.734 1.00 65.25 90 ASP A C 1
ATOM 686 O O . ASP A 1 90 ? -3.672 1.064 4.544 1.00 65.25 90 ASP A O 1
ATOM 690 N N . ILE A 1 91 ? -3.971 0.481 6.696 1.00 65.06 91 ILE A N 1
ATOM 691 C CA . ILE A 1 91 ? -4.342 -0.927 6.499 1.00 65.06 91 ILE A CA 1
ATOM 692 C C . ILE A 1 91 ? -5.404 -1.381 7.504 1.00 65.06 91 ILE A C 1
ATOM 694 O O . ILE A 1 91 ? -5.563 -0.770 8.571 1.00 65.06 91 ILE A O 1
ATOM 698 N N . ASP A 1 92 ? -6.047 -2.514 7.210 1.00 75.12 92 ASP A N 1
ATOM 699 C CA . ASP A 1 92 ? -6.880 -3.258 8.151 1.00 75.12 92 ASP A CA 1
ATOM 700 C C . ASP A 1 92 ? -6.164 -3.390 9.495 1.00 75.12 92 ASP A C 1
ATOM 702 O O . ASP A 1 92 ? -5.055 -3.916 9.604 1.00 75.12 92 ASP A O 1
ATOM 706 N N . SER A 1 93 ? -6.805 -2.874 10.533 1.00 81.19 93 SER A N 1
ATOM 707 C CA . SER A 1 93 ? -6.185 -2.673 11.835 1.00 81.19 93 SER A CA 1
ATOM 708 C C . SER A 1 93 ? -7.077 -3.193 12.948 1.00 81.19 93 SER A C 1
ATOM 710 O O . SER A 1 93 ? -8.294 -3.321 12.813 1.00 81.19 93 SER A O 1
ATOM 712 N N . LYS A 1 94 ? -6.464 -3.484 14.093 1.00 86.19 94 LYS A N 1
ATOM 713 C CA . LYS A 1 94 ? -7.176 -3.861 15.311 1.00 86.19 94 LYS A CA 1
ATOM 714 C C . LYS A 1 94 ? -6.860 -2.845 16.395 1.00 86.19 94 LYS A C 1
ATOM 716 O O . LYS A 1 94 ? -5.714 -2.753 16.816 1.00 86.19 94 LYS A O 1
ATOM 721 N N . GLN A 1 95 ? -7.885 -2.150 16.875 1.00 91.06 95 GLN A N 1
ATOM 722 C CA . GLN A 1 95 ? -7.792 -1.333 18.082 1.00 91.06 95 GLN A CA 1
ATOM 723 C C . GLN A 1 95 ? -8.396 -2.091 19.262 1.00 91.06 95 GLN A C 1
ATOM 725 O O . GLN A 1 95 ? -9.373 -2.821 19.087 1.00 91.06 95 GLN A O 1
ATOM 730 N N . SER A 1 96 ? -7.856 -1.893 20.463 1.00 92.88 96 SER A N 1
ATOM 731 C CA . SER A 1 96 ? -8.333 -2.589 21.661 1.00 92.88 96 SER A CA 1
ATOM 732 C C . SER A 1 96 ? -8.490 -1.648 22.849 1.00 92.88 96 SER A C 1
ATOM 734 O O . SER A 1 96 ? -7.799 -0.637 22.959 1.00 92.88 96 SER A O 1
ATOM 736 N N . PHE A 1 97 ? -9.387 -2.003 23.765 1.00 96.94 97 PHE A N 1
ATOM 737 C CA . PHE A 1 97 ? -9.459 -1.395 25.092 1.00 96.94 97 PHE A CA 1
ATOM 738 C C . PHE A 1 97 ? -9.638 -2.474 26.157 1.00 96.94 97 PHE A C 1
ATOM 740 O O . PHE A 1 97 ? -10.360 -3.451 25.952 1.00 96.94 97 PHE A O 1
ATOM 747 N N . GLY A 1 98 ? -8.994 -2.278 27.303 1.00 97.25 98 GLY A N 1
ATOM 748 C CA . GLY A 1 98 ? -9.119 -3.168 28.450 1.00 97.25 98 GLY A CA 1
ATOM 749 C C . GLY A 1 98 ? -10.402 -2.888 29.221 1.00 97.25 98 GLY A C 1
ATOM 750 O O . GLY A 1 98 ? -10.810 -1.735 29.379 1.00 97.25 98 GLY A O 1
ATOM 751 N N . VAL A 1 99 ? -11.025 -3.933 29.744 1.00 98.31 99 VAL A N 1
ATOM 752 C CA . VAL A 1 99 ? -12.240 -3.870 30.553 1.00 98.31 99 VAL A CA 1
ATOM 753 C C . VAL A 1 99 ? -12.003 -4.617 31.848 1.00 98.31 99 VAL A C 1
ATOM 755 O O . VAL A 1 99 ? -11.593 -5.772 31.831 1.00 98.31 99 VAL A O 1
ATOM 758 N N . LYS A 1 100 ? -12.342 -3.981 32.968 1.00 98.12 100 LYS A N 1
ATOM 759 C CA . LYS A 1 100 ? -12.508 -4.650 34.255 1.00 98.12 100 LYS A CA 1
ATOM 760 C C . LYS A 1 100 ? -13.966 -4.577 34.685 1.00 98.12 100 LYS A C 1
ATOM 762 O O . LYS A 1 100 ? -14.549 -3.491 34.702 1.00 98.12 100 LYS A O 1
ATOM 767 N N . VAL A 1 101 ? -14.525 -5.719 35.059 1.00 97.50 101 VAL A N 1
ATOM 768 C CA . VAL A 1 101 ? -15.894 -5.847 35.563 1.00 97.50 101 VAL A CA 1
ATOM 769 C C . VAL A 1 101 ? -15.923 -6.580 36.898 1.00 97.50 101 VAL A C 1
ATOM 771 O O . VAL A 1 101 ? -15.055 -7.416 37.165 1.00 97.50 101 VAL A O 1
ATOM 774 N N . SER A 1 102 ? -16.963 -6.316 37.686 1.00 95.75 102 SER A N 1
ATOM 775 C CA . SER A 1 102 ? -17.261 -7.051 38.912 1.00 95.75 102 SER A CA 1
ATOM 776 C C . SER A 1 102 ? -18.734 -7.436 39.008 1.00 95.75 102 SER A C 1
ATOM 778 O O . SER A 1 102 ? -19.603 -6.786 38.423 1.00 95.75 102 SER A O 1
ATOM 780 N N . ASP A 1 103 ? -19.017 -8.519 39.730 1.00 94.31 103 ASP A N 1
ATOM 781 C CA . ASP A 1 103 ? -20.378 -8.905 40.101 1.00 94.31 103 ASP A CA 1
ATOM 782 C C . ASP A 1 103 ? -20.750 -8.448 41.524 1.00 94.31 103 ASP A C 1
ATOM 784 O O . ASP A 1 103 ? -19.932 -7.948 42.300 1.00 94.31 103 ASP A O 1
ATOM 788 N N . THR A 1 104 ? -22.008 -8.672 41.912 1.00 92.25 104 THR A N 1
ATOM 789 C CA . THR A 1 104 ? -22.505 -8.343 43.265 1.00 92.25 104 THR A CA 1
ATOM 790 C C . THR A 1 104 ? -21.845 -9.132 44.410 1.00 92.25 104 THR A C 1
ATOM 792 O O . THR A 1 104 ? -22.034 -8.790 45.582 1.00 92.25 104 THR A O 1
ATOM 795 N N . LEU A 1 105 ? -21.064 -10.170 44.100 1.00 91.56 105 LEU A N 1
ATOM 796 C CA . LEU A 1 105 ? -20.283 -10.965 45.049 1.00 91.56 105 LEU A CA 1
ATOM 797 C C . LEU A 1 105 ? -18.805 -10.530 45.095 1.00 91.56 105 LEU A C 1
ATOM 799 O O . LEU A 1 105 ? -18.049 -11.051 45.919 1.00 91.56 105 LEU A O 1
ATOM 803 N N . ASN A 1 106 ? -18.423 -9.517 44.309 1.00 88.06 106 ASN A N 1
ATOM 804 C CA . ASN A 1 106 ? -17.062 -9.015 44.101 1.00 88.06 106 ASN A CA 1
ATOM 805 C C . ASN A 1 106 ? -16.124 -10.016 43.407 1.00 88.06 106 ASN A C 1
ATOM 807 O O . ASN A 1 106 ? -14.910 -9.971 43.618 1.00 88.06 106 ASN A O 1
ATOM 811 N N . ASN A 1 107 ? -16.659 -10.923 42.589 1.00 92.25 107 ASN A N 1
ATOM 812 C CA . ASN A 1 107 ? -15.825 -11.633 41.626 1.00 92.25 107 ASN A CA 1
ATOM 813 C C . ASN A 1 107 ? -15.445 -10.656 40.514 1.00 92.25 107 ASN A C 1
ATOM 815 O O . ASN A 1 107 ? -16.309 -9.956 39.992 1.00 92.25 107 ASN A O 1
ATOM 819 N N . GLU A 1 108 ? -14.167 -10.622 40.153 1.00 95.31 108 GLU A N 1
ATOM 820 C CA . GLU A 1 108 ? -13.635 -9.700 39.150 1.00 95.31 108 GLU A CA 1
ATOM 821 C C . GLU A 1 108 ? -13.189 -10.457 37.897 1.00 95.31 108 GLU A C 1
ATOM 823 O O . GLU A 1 108 ? -12.654 -11.567 37.980 1.00 95.31 108 GLU A O 1
ATOM 828 N N . LEU A 1 109 ? -13.367 -9.829 36.737 1.00 95.19 109 LEU A N 1
ATOM 829 C CA . LEU A 1 109 ? -12.847 -10.301 35.458 1.00 95.19 109 LEU A CA 1
ATOM 830 C C . LEU A 1 109 ? -12.215 -9.129 34.705 1.00 95.19 109 LEU A C 1
ATOM 832 O O . LEU A 1 109 ? -12.771 -8.032 34.675 1.00 95.19 109 LEU A O 1
ATOM 836 N N . GLU A 1 110 ? -11.066 -9.383 34.083 1.00 96.94 110 GLU A N 1
ATOM 837 C CA . GLU A 1 110 ? -10.365 -8.430 33.226 1.00 96.94 110 GLU A CA 1
ATOM 838 C C . GLU A 1 110 ? -10.093 -9.070 31.862 1.00 96.94 110 GLU A C 1
ATOM 840 O O . GLU A 1 110 ? -9.687 -10.233 31.789 1.00 96.94 110 GLU A O 1
ATOM 845 N N . PHE A 1 111 ? -10.382 -8.337 30.790 1.00 95.06 111 PHE A N 1
ATOM 846 C CA . PHE A 1 111 ? -10.223 -8.789 29.409 1.00 95.06 111 PHE A CA 1
ATOM 847 C C . PHE A 1 111 ? -10.097 -7.600 28.458 1.00 95.06 111 PHE A C 1
ATOM 849 O O . PHE A 1 111 ? -10.516 -6.493 28.789 1.00 95.06 111 PHE A O 1
ATOM 856 N N . ASP A 1 112 ? -9.574 -7.849 27.262 1.00 93.56 112 ASP A N 1
ATOM 857 C CA . ASP A 1 112 ? -9.526 -6.858 26.190 1.00 93.56 112 ASP A CA 1
ATOM 858 C C . ASP A 1 112 ? -10.697 -7.047 25.225 1.00 93.56 112 ASP A C 1
ATOM 860 O O . ASP A 1 112 ? -11.093 -8.172 24.902 1.00 93.56 112 ASP A O 1
ATOM 864 N N . VAL A 1 113 ? -11.247 -5.930 24.758 1.00 93.31 113 VAL A N 1
ATOM 865 C CA . VAL A 1 113 ? -12.213 -5.893 23.661 1.00 93.31 113 VAL A CA 1
ATOM 866 C C . VAL A 1 113 ? -11.493 -5.445 22.407 1.00 93.31 113 VAL A C 1
ATOM 868 O O . VAL A 1 113 ? -10.949 -4.343 22.360 1.00 93.31 113 VAL A O 1
ATOM 871 N N . ASP A 1 114 ? -11.541 -6.294 21.388 1.00 90.44 114 ASP A N 1
ATOM 872 C CA . ASP A 1 114 ? -10.943 -6.040 20.087 1.00 90.44 114 ASP A CA 1
ATOM 873 C C . ASP A 1 114 ? -11.968 -5.452 19.115 1.00 90.44 114 ASP A C 1
ATOM 875 O O . ASP A 1 114 ? -13.076 -5.966 18.946 1.00 90.44 114 ASP A O 1
ATOM 879 N N . MET A 1 115 ? -11.578 -4.373 18.447 1.00 89.62 115 MET A N 1
ATOM 880 C CA . MET A 1 115 ? -12.340 -3.707 17.402 1.00 89.62 115 MET A CA 1
ATOM 881 C C . MET A 1 115 ? -11.548 -3.788 16.106 1.00 89.62 115 MET A C 1
ATOM 883 O O . MET A 1 115 ? -10.500 -3.160 15.961 1.00 89.62 115 MET A O 1
ATOM 887 N N . HIS A 1 116 ? -12.063 -4.579 15.171 1.00 81.94 116 HIS A N 1
ATOM 888 C CA . HIS A 1 116 ? -11.519 -4.660 13.824 1.00 81.94 116 HIS A CA 1
ATOM 889 C C . HIS A 1 116 ? -11.972 -3.445 13.018 1.00 81.94 116 HIS A C 1
ATOM 891 O O . HIS A 1 116 ? -13.163 -3.137 12.984 1.00 81.94 116 HIS A O 1
ATOM 897 N N . ILE A 1 117 ? -11.002 -2.771 12.414 1.00 82.62 117 ILE A N 1
ATOM 898 C CA . ILE A 1 117 ? -11.161 -1.636 11.514 1.00 82.62 117 ILE A CA 1
ATOM 899 C C . ILE A 1 117 ? -10.751 -2.126 10.140 1.00 82.62 117 ILE A C 1
ATOM 901 O O . ILE A 1 117 ? -9.622 -2.589 9.976 1.00 82.62 117 ILE A O 1
ATOM 905 N N . PHE A 1 118 ? -11.663 -2.043 9.180 1.00 69.25 118 PHE A N 1
ATOM 906 C CA . PHE A 1 118 ? -11.394 -2.482 7.821 1.00 69.25 118 PHE A CA 1
ATOM 907 C C . PHE A 1 118 ? -11.124 -1.257 6.948 1.00 69.25 118 PHE A C 1
ATOM 909 O O . PHE A 1 118 ? -12.024 -0.450 6.673 1.00 69.25 118 PHE A O 1
ATOM 916 N N . THR A 1 119 ? -9.878 -1.092 6.509 1.00 62.62 119 THR A N 1
ATOM 917 C CA . THR A 1 119 ? -9.542 -0.038 5.558 1.00 62.62 119 THR A CA 1
ATOM 918 C C . THR A 1 119 ? -10.048 -0.424 4.181 1.00 62.62 119 THR A C 1
ATOM 920 O O . THR A 1 119 ? -10.119 -1.585 3.787 1.00 62.62 119 THR A O 1
ATOM 923 N N . PHE A 1 120 ? -10.481 0.584 3.432 1.00 59.84 120 PHE A N 1
ATOM 924 C CA . PHE A 1 120 ? -10.754 0.387 2.021 1.00 59.84 120 PHE A CA 1
ATOM 925 C C . PHE A 1 120 ? -9.456 0.652 1.271 1.00 59.84 120 PHE A C 1
ATOM 927 O O . PHE A 1 120 ? -9.081 1.815 1.132 1.00 59.84 120 PHE A O 1
ATOM 934 N N . ASN A 1 121 ? -8.807 -0.406 0.797 1.00 62.69 121 ASN A N 1
ATOM 935 C CA . ASN A 1 121 ? -7.730 -0.290 -0.177 1.00 62.69 121 ASN A CA 1
ATOM 936 C C . ASN A 1 121 ? -8.397 -0.264 -1.560 1.00 62.69 121 ASN A C 1
ATOM 938 O O . ASN A 1 121 ? -8.942 -1.293 -1.975 1.00 62.69 121 ASN A O 1
ATOM 942 N N . PRO A 1 122 ? -8.474 0.887 -2.254 1.00 65.31 122 PRO A N 1
ATOM 943 C CA . PRO A 1 122 ? -9.045 0.908 -3.593 1.00 65.31 122 PRO A CA 1
ATOM 944 C C . PRO A 1 122 ? -8.209 0.021 -4.518 1.00 65.31 122 PRO A C 1
ATOM 946 O O . PRO A 1 122 ? -6.988 0.124 -4.533 1.00 65.31 122 PRO A O 1
ATOM 949 N N . SER A 1 123 ? -8.863 -0.825 -5.312 1.00 78.25 123 SER A N 1
ATOM 950 C CA . SER A 1 123 ? -8.216 -1.440 -6.471 1.00 78.25 123 SER A CA 1
ATOM 951 C C . SER A 1 123 ? -8.342 -0.486 -7.653 1.00 78.25 123 SER A C 1
ATOM 953 O O . SER A 1 123 ? -9.459 -0.134 -8.042 1.00 78.25 123 SER A O 1
ATOM 955 N N . LEU A 1 124 ? -7.206 -0.052 -8.182 1.00 81.75 124 LEU A N 1
ATOM 956 C CA . LEU A 1 124 ? -7.067 0.766 -9.377 1.00 81.75 124 LEU A CA 1
ATOM 957 C C . LEU A 1 124 ? -6.543 -0.156 -10.473 1.00 81.75 124 LEU A C 1
ATOM 959 O O . LEU A 1 124 ? -5.345 -0.394 -10.547 1.00 81.75 124 LEU A O 1
ATOM 963 N N . ILE A 1 125 ? -7.468 -0.728 -11.242 1.00 86.38 125 ILE A N 1
ATOM 964 C CA . ILE A 1 125 ? -7.157 -1.729 -12.265 1.00 86.38 125 ILE A CA 1
ATOM 965 C C . ILE A 1 125 ? -7.413 -1.099 -13.626 1.00 86.38 125 ILE A C 1
ATOM 967 O O . ILE A 1 125 ? -8.533 -0.639 -13.891 1.00 86.38 125 ILE A O 1
ATOM 971 N N . GLY A 1 126 ? -6.371 -1.056 -14.440 1.00 86.38 126 GLY A N 1
ATOM 972 C CA . GLY A 1 126 ? -6.424 -0.641 -15.822 1.00 86.38 126 GLY A CA 1
ATOM 973 C C . GLY A 1 126 ? -7.085 -1.673 -16.733 1.00 86.38 126 GLY A C 1
ATOM 974 O O . GLY A 1 126 ? -7.493 -2.756 -16.303 1.00 86.38 126 GLY A O 1
ATOM 975 N N . ASP A 1 127 ? -7.322 -1.281 -17.977 1.00 87.25 127 ASP A N 1
ATOM 976 C CA . ASP A 1 127 ? -7.938 -2.135 -18.982 1.00 87.25 127 ASP A CA 1
ATOM 977 C C . ASP A 1 127 ? -6.887 -2.770 -19.900 1.00 87.25 127 ASP A C 1
ATOM 979 O O . ASP A 1 127 ? -5.966 -3.407 -19.407 1.00 87.25 127 ASP A O 1
ATOM 983 N N . ALA A 1 128 ? -7.105 -2.748 -21.211 1.00 92.44 128 ALA A N 1
ATOM 984 C CA . ALA A 1 128 ? -6.163 -3.313 -22.177 1.00 92.44 128 ALA A CA 1
ATOM 985 C C . ALA A 1 128 ? -5.538 -2.231 -23.074 1.00 92.44 128 ALA A C 1
ATOM 987 O O . ALA A 1 128 ? -4.899 -2.550 -24.081 1.00 92.44 128 ALA A O 1
ATOM 988 N N . ASP A 1 129 ? -5.837 -0.966 -22.771 1.00 92.88 129 ASP A N 1
ATOM 989 C CA . ASP A 1 129 ? -5.296 0.214 -23.425 1.00 92.88 129 ASP A CA 1
ATOM 990 C C . ASP A 1 129 ? -4.254 0.865 -22.501 1.00 92.88 129 ASP A C 1
ATOM 992 O O . ASP A 1 129 ? -4.313 0.707 -21.290 1.00 92.88 129 ASP A O 1
ATOM 996 N N . ASP A 1 130 ? -3.373 1.698 -23.057 1.00 94.81 130 ASP A N 1
ATOM 997 C CA . ASP A 1 130 ? -2.414 2.489 -22.275 1.00 94.81 130 ASP A CA 1
ATOM 998 C C . ASP A 1 130 ? -3.139 3.372 -21.240 1.00 94.81 130 ASP A C 1
ATOM 1000 O O . ASP A 1 130 ? -3.983 4.217 -21.584 1.00 94.81 130 ASP A O 1
ATOM 1004 N N . ASN A 1 131 ? -2.837 3.185 -19.958 1.00 90.12 131 ASN A N 1
ATOM 1005 C CA . ASN A 1 131 ? -3.514 3.852 -18.858 1.00 90.12 131 ASN A CA 1
ATOM 1006 C C . ASN A 1 131 ? -2.614 4.833 -18.102 1.00 90.12 131 ASN A C 1
ATOM 1008 O O . ASN A 1 131 ? -1.440 4.606 -17.843 1.00 90.12 131 ASN A O 1
ATOM 1012 N N . GLU A 1 132 ? -3.223 5.942 -17.681 1.00 92.81 132 GLU A N 1
ATOM 1013 C CA . GLU A 1 132 ? -2.631 6.904 -16.751 1.00 92.81 132 GLU A CA 1
ATOM 1014 C C . GLU A 1 132 ? -3.313 6.763 -15.384 1.00 92.81 132 GLU A C 1
ATOM 1016 O O . GLU A 1 132 ? -4.514 7.054 -15.222 1.00 92.81 132 GLU A O 1
ATOM 1021 N N . ILE A 1 133 ? -2.541 6.313 -14.397 1.00 87.12 133 ILE A N 1
ATOM 1022 C CA . ILE A 1 133 ? -2.989 5.998 -13.042 1.00 87.12 133 ILE A CA 1
ATOM 1023 C C . ILE A 1 133 ? -2.285 6.935 -12.068 1.00 87.12 133 ILE A C 1
ATOM 1025 O O . ILE A 1 133 ? -1.067 6.986 -12.010 1.00 87.12 133 ILE A O 1
ATOM 1029 N N . ILE A 1 134 ? -3.045 7.673 -11.261 1.00 87.12 134 ILE A N 1
ATOM 1030 C CA . ILE A 1 134 ? -2.466 8.518 -10.209 1.00 87.12 134 ILE A CA 1
ATOM 1031 C C . ILE A 1 134 ? -2.092 7.636 -9.020 1.00 87.12 134 ILE A C 1
ATOM 1033 O O . ILE A 1 134 ? -2.947 6.910 -8.503 1.00 87.12 134 ILE A O 1
ATOM 1037 N N . TYR A 1 135 ? -0.847 7.747 -8.560 1.00 84.56 135 TYR A N 1
ATOM 1038 C CA . TYR A 1 135 ? -0.344 7.000 -7.420 1.00 84.56 135 TYR A CA 1
ATOM 1039 C C . TYR A 1 135 ? -1.150 7.292 -6.152 1.00 84.56 135 TYR A C 1
ATOM 1041 O O . TYR A 1 135 ? -1.367 8.441 -5.743 1.00 84.56 135 TYR A O 1
ATOM 1049 N N . ASN A 1 136 ? -1.584 6.209 -5.514 1.00 77.81 136 ASN A N 1
ATOM 1050 C CA . ASN A 1 136 ? -2.245 6.226 -4.226 1.00 77.81 136 ASN A CA 1
ATOM 1051 C C . ASN A 1 136 ? -1.566 5.188 -3.318 1.00 77.81 136 ASN A C 1
ATOM 1053 O O . ASN A 1 136 ? -1.690 3.996 -3.594 1.00 77.81 136 ASN A O 1
ATOM 1057 N N . PRO A 1 137 ? -0.912 5.610 -2.221 1.00 76.94 137 PRO A N 1
ATOM 1058 C CA . PRO A 1 137 ? -0.127 4.722 -1.360 1.00 76.94 137 PRO A CA 1
ATOM 1059 C C . PRO A 1 137 ? -0.957 3.658 -0.627 1.00 76.94 137 PRO A C 1
ATO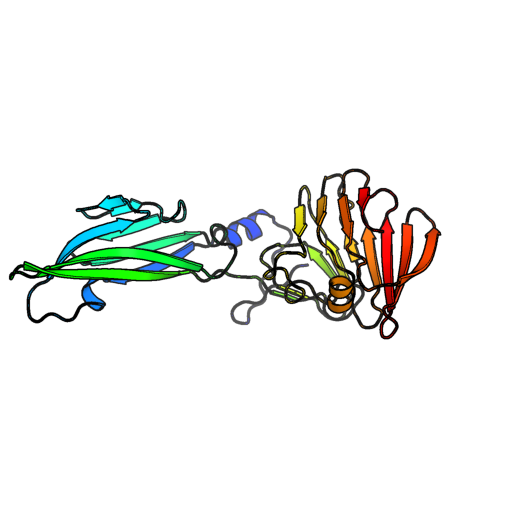M 1061 O O . PRO A 1 137 ? -0.392 2.769 -0.004 1.00 76.94 137 PRO A O 1
ATOM 1064 N N . THR A 1 138 ? -2.291 3.741 -0.655 1.00 72.00 138 THR A N 1
ATOM 1065 C CA . THR A 1 138 ? -3.178 2.734 -0.046 1.00 72.00 138 THR A CA 1
ATOM 1066 C C . THR A 1 138 ? -3.894 1.859 -1.074 1.00 72.00 138 THR A C 1
ATOM 1068 O O . THR A 1 138 ? -4.710 1.012 -0.704 1.00 72.00 138 THR A O 1
ATOM 1071 N N . ALA A 1 139 ? -3.643 2.075 -2.368 1.00 76.38 139 ALA A N 1
ATOM 1072 C CA . ALA A 1 139 ? -4.285 1.330 -3.438 1.00 76.38 139 ALA A CA 1
ATOM 1073 C C . ALA A 1 139 ? -3.524 0.050 -3.790 1.00 76.38 139 ALA A C 1
ATOM 1075 O O . ALA A 1 139 ? -2.301 0.002 -3.728 1.00 76.38 139 ALA A O 1
ATOM 1076 N N . VAL A 1 140 ? -4.269 -0.954 -4.251 1.00 82.06 140 VAL A N 1
ATOM 1077 C CA . VAL A 1 140 ? -3.710 -1.984 -5.132 1.00 82.06 140 VAL A CA 1
ATOM 1078 C C . VAL A 1 140 ? -3.824 -1.445 -6.551 1.00 82.06 140 VAL A C 1
ATOM 1080 O O . VAL A 1 140 ? -4.927 -1.129 -6.994 1.00 82.06 140 VAL A O 1
ATOM 1083 N N . ILE A 1 141 ? -2.700 -1.308 -7.231 1.00 86.56 141 ILE A N 1
ATOM 1084 C CA . ILE A 1 141 ? -2.549 -0.722 -8.554 1.00 86.56 141 ILE A CA 1
ATOM 1085 C C . ILE A 1 141 ? -2.117 -1.818 -9.520 1.00 86.56 141 ILE A C 1
ATOM 1087 O O . ILE A 1 141 ? -1.147 -2.530 -9.277 1.00 86.56 141 ILE A O 1
ATOM 1091 N N . ASP A 1 142 ? -2.854 -1.938 -10.610 1.00 91.50 142 ASP A N 1
ATOM 1092 C CA . ASP A 1 142 ? -2.576 -2.853 -11.707 1.00 91.50 142 ASP A CA 1
ATOM 1093 C C . ASP A 1 142 ? -2.868 -2.095 -13.006 1.00 91.50 142 ASP A C 1
ATOM 1095 O O . ASP A 1 142 ? -4.000 -1.647 -13.182 1.00 91.50 142 ASP A O 1
ATOM 1099 N N . GLY A 1 143 ? -1.877 -1.881 -13.872 1.00 92.25 143 GLY A N 1
ATOM 1100 C CA . GLY A 1 143 ? -2.076 -1.199 -15.157 1.00 92.25 143 GLY A CA 1
ATOM 1101 C C . GLY A 1 143 ? -2.878 -2.008 -16.177 1.00 92.25 143 GLY A C 1
ATOM 1102 O O . GLY A 1 143 ? -3.531 -1.422 -17.031 1.00 92.25 143 GLY A O 1
ATOM 1103 N N . GLY A 1 144 ? -2.981 -3.327 -16.003 1.00 93.12 144 GLY A N 1
ATOM 1104 C CA . GLY A 1 144 ? -3.635 -4.208 -16.966 1.00 93.12 144 GLY A CA 1
ATOM 1105 C C . GLY A 1 144 ? -2.724 -4.580 -18.138 1.00 93.12 144 GLY A C 1
ATOM 1106 O O . GLY A 1 144 ? -1.544 -4.850 -17.943 1.00 93.12 144 GLY A O 1
ATOM 1107 N N . ASP A 1 145 ? -3.289 -4.696 -19.343 1.00 91.75 145 ASP A N 1
ATOM 1108 C CA . ASP A 1 145 ? -2.473 -4.821 -20.557 1.00 91.75 145 ASP A CA 1
ATOM 1109 C C . ASP A 1 145 ? -2.271 -3.414 -21.142 1.00 91.75 145 ASP A C 1
ATOM 1111 O O . ASP A 1 145 ? -3.228 -2.650 -21.223 1.00 91.75 145 ASP A O 1
ATOM 1115 N N . GLY A 1 146 ? -1.095 -3.106 -21.684 1.00 95.12 146 GLY A N 1
ATOM 1116 C CA . GLY A 1 146 ? -0.864 -1.802 -22.306 1.00 95.12 146 GLY A CA 1
ATOM 1117 C C . GLY A 1 146 ? 0.546 -1.297 -22.061 1.00 95.12 146 GLY A C 1
ATOM 1118 O O . GLY A 1 146 ? 1.440 -2.072 -21.736 1.00 95.12 146 GLY A O 1
ATOM 1119 N N . TYR A 1 147 ? 0.754 -0.006 -22.310 1.00 96.88 147 TYR A N 1
ATOM 1120 C CA . TYR A 1 147 ? 1.930 0.727 -21.855 1.00 96.88 147 TYR A CA 1
ATOM 1121 C C . TYR A 1 147 ? 1.499 1.754 -20.807 1.00 96.88 147 TYR A C 1
ATOM 1123 O O . TYR A 1 147 ? 1.079 2.869 -21.137 1.00 96.88 147 TYR A O 1
ATOM 1131 N N . ASP A 1 148 ? 1.585 1.362 -19.543 1.00 97.12 148 ASP A N 1
ATOM 1132 C CA . ASP A 1 148 ? 0.909 2.041 -18.448 1.00 97.12 148 ASP A CA 1
ATOM 1133 C C . ASP A 1 148 ? 1.824 2.999 -17.686 1.00 97.12 148 ASP A C 1
ATOM 1135 O O . ASP A 1 148 ? 3.028 2.787 -17.523 1.00 97.12 148 ASP A O 1
ATOM 1139 N N . THR A 1 149 ? 1.237 4.102 -17.223 1.00 97.38 149 THR A N 1
ATOM 1140 C CA . THR A 1 149 ? 1.927 5.188 -16.524 1.00 97.38 149 THR A CA 1
ATOM 1141 C C . THR A 1 149 ? 1.346 5.410 -15.134 1.00 97.38 149 THR A C 1
ATOM 1143 O O . THR A 1 149 ? 0.195 5.823 -14.978 1.00 97.38 149 THR A O 1
ATOM 1146 N N . LEU A 1 150 ? 2.178 5.210 -14.115 1.00 95.56 150 LEU A N 1
ATOM 1147 C CA . LEU A 1 150 ? 1.921 5.593 -12.735 1.00 95.56 150 LEU A CA 1
ATOM 1148 C C . LEU A 1 150 ? 2.425 7.020 -12.483 1.00 95.56 150 LEU A C 1
ATOM 1150 O O . LEU A 1 150 ? 3.623 7.275 -12.482 1.00 95.56 150 LEU A O 1
ATOM 1154 N N . ILE A 1 151 ? 1.511 7.950 -12.231 1.00 92.69 151 ILE A N 1
ATOM 1155 C CA . ILE A 1 151 ? 1.790 9.377 -12.058 1.00 92.69 151 ILE A CA 1
ATOM 1156 C C . ILE A 1 151 ? 1.890 9.708 -10.571 1.00 92.69 151 ILE A C 1
ATOM 1158 O O . ILE A 1 151 ? 0.908 9.559 -9.834 1.00 92.69 151 ILE A O 1
ATOM 1162 N N . LEU A 1 152 ? 3.036 10.229 -10.138 1.00 88.50 152 LEU A N 1
ATOM 1163 C CA . LEU A 1 152 ? 3.181 10.858 -8.832 1.00 88.50 152 LEU A CA 1
ATOM 1164 C C . LEU A 1 152 ? 2.725 12.318 -8.924 1.00 88.50 152 LEU A C 1
ATOM 1166 O O . LEU A 1 152 ? 2.987 13.032 -9.890 1.00 88.50 152 LEU A O 1
ATOM 1170 N N . LEU A 1 153 ? 2.009 12.764 -7.900 1.00 84.44 153 LEU A N 1
ATOM 1171 C CA . LEU A 1 153 ? 1.670 14.164 -7.660 1.00 84.44 153 LEU A CA 1
ATOM 1172 C C . LEU A 1 153 ? 2.657 14.772 -6.666 1.00 84.44 153 LEU A C 1
ATOM 1174 O O . LEU A 1 153 ? 3.433 14.061 -6.044 1.00 84.44 153 LEU A O 1
ATOM 1178 N N . SER A 1 154 ? 2.578 16.087 -6.478 1.00 82.19 154 SER A N 1
ATOM 1179 C CA . SER A 1 154 ? 3.557 16.833 -5.693 1.00 82.19 154 SER A CA 1
ATOM 1180 C C . SER A 1 154 ? 3.813 16.279 -4.288 1.00 82.19 154 SER A C 1
ATOM 1182 O O . SER A 1 154 ? 2.870 16.050 -3.525 1.00 82.19 154 SER A O 1
ATOM 1184 N N . ASP A 1 155 ? 5.099 16.186 -3.943 1.00 82.94 155 ASP A N 1
ATOM 1185 C CA . ASP A 1 155 ? 5.624 15.772 -2.637 1.00 82.94 155 ASP A CA 1
ATOM 1186 C C . ASP A 1 155 ? 5.239 14.327 -2.246 1.00 82.94 155 ASP A C 1
ATOM 1188 O O . ASP A 1 155 ? 4.959 14.045 -1.076 1.00 82.94 155 ASP A O 1
ATOM 1192 N N . GLN A 1 156 ? 5.186 13.406 -3.219 1.00 82.81 156 GLN A N 1
ATOM 1193 C CA . GLN A 1 156 ? 4.893 11.988 -2.977 1.00 82.81 156 GLN A CA 1
ATOM 1194 C C . GLN A 1 156 ? 6.149 11.112 -2.866 1.00 82.81 156 GLN A C 1
ATOM 1196 O O . GLN A 1 156 ? 7.183 11.366 -3.481 1.00 82.81 156 GLN A O 1
ATOM 1201 N N . GLU A 1 157 ? 6.024 10.033 -2.090 1.00 88.50 157 GLU A N 1
ATOM 1202 C CA . GLU A 1 157 ? 7.074 9.041 -1.863 1.00 88.50 157 GLU A CA 1
ATOM 1203 C C . GLU A 1 157 ? 6.561 7.619 -2.139 1.00 88.50 157 GLU A C 1
ATOM 1205 O O . GLU A 1 157 ? 5.460 7.247 -1.715 1.00 88.50 157 GLU A O 1
ATOM 1210 N N . ILE A 1 158 ? 7.386 6.823 -2.823 1.00 89.31 158 ILE A N 1
ATOM 1211 C CA . ILE A 1 158 ? 7.249 5.369 -2.936 1.00 89.31 158 ILE A CA 1
ATOM 1212 C C . ILE A 1 158 ? 8.451 4.729 -2.241 1.00 89.31 158 ILE A C 1
ATOM 1214 O O . ILE A 1 158 ? 9.597 5.013 -2.588 1.00 89.31 158 ILE A O 1
ATOM 1218 N N . ASP A 1 159 ? 8.189 3.854 -1.274 1.00 88.75 159 ASP A N 1
ATOM 1219 C CA . ASP A 1 159 ? 9.209 3.075 -0.570 1.00 88.75 159 ASP A CA 1
ATOM 1220 C C . ASP A 1 159 ? 8.967 1.580 -0.806 1.00 88.75 159 ASP A C 1
ATOM 1222 O O . ASP A 1 159 ? 8.029 0.999 -0.255 1.00 88.75 159 ASP A O 1
ATOM 1226 N N . PHE A 1 160 ? 9.840 0.963 -1.605 1.00 86.31 160 PHE A N 1
ATOM 1227 C CA . PHE A 1 160 ? 9.781 -0.459 -1.959 1.00 86.31 160 PHE A CA 1
ATOM 1228 C C . PHE A 1 160 ? 10.318 -1.392 -0.851 1.00 86.31 160 PHE A C 1
ATOM 1230 O O . PHE A 1 160 ? 10.273 -2.608 -0.992 1.00 86.31 160 PHE A O 1
ATOM 1237 N N . SER A 1 161 ? 10.794 -0.869 0.290 1.00 80.62 161 SER A N 1
ATOM 1238 C CA . SER A 1 161 ? 11.214 -1.707 1.432 1.00 80.62 161 SER A CA 1
ATOM 1239 C C . SER A 1 161 ? 10.055 -2.189 2.306 1.00 80.62 161 SER A C 1
ATOM 1241 O O . SER A 1 161 ? 10.224 -3.070 3.156 1.00 80.62 161 SER A O 1
ATOM 1243 N N . ASN A 1 162 ? 8.882 -1.582 2.150 1.00 63.28 162 ASN A N 1
ATOM 1244 C CA . ASN A 1 162 ? 7.724 -1.895 2.960 1.00 63.28 162 ASN A CA 1
ATOM 1245 C C . ASN A 1 162 ? 7.045 -3.152 2.402 1.00 63.28 162 ASN A C 1
ATOM 1247 O O . ASN A 1 162 ? 6.400 -3.072 1.368 1.00 63.28 162 ASN A O 1
ATOM 1251 N N . GLU A 1 163 ? 7.119 -4.286 3.111 1.00 50.12 163 GLU A N 1
ATOM 1252 C CA . GLU A 1 163 ? 6.490 -5.567 2.712 1.00 50.12 163 GLU A CA 1
ATOM 1253 C C . GLU A 1 163 ? 4.953 -5.485 2.484 1.00 50.12 163 GLU A C 1
ATOM 1255 O O . GLU A 1 163 ? 4.330 -6.449 2.049 1.00 50.12 163 GLU A O 1
ATOM 1260 N N . ILE A 1 164 ? 4.315 -4.347 2.790 1.00 43.47 164 ILE A N 1
ATOM 1261 C CA . ILE A 1 164 ? 2.896 -4.056 2.512 1.00 43.47 164 ILE A CA 1
ATOM 1262 C C . ILE A 1 164 ? 2.708 -3.257 1.204 1.00 43.47 164 ILE A C 1
ATOM 1264 O O . ILE A 1 164 ? 1.646 -3.359 0.596 1.00 43.47 164 ILE A O 1
ATOM 1268 N N . LEU A 1 165 ? 3.729 -2.502 0.773 1.00 46.81 165 LEU A N 1
ATOM 1269 C CA . LEU A 1 165 ? 3.867 -1.903 -0.568 1.00 46.81 165 LEU A CA 1
ATOM 1270 C C . LEU A 1 165 ? 4.686 -2.794 -1.519 1.00 46.81 165 LEU A C 1
ATOM 1272 O O . LEU A 1 165 ? 4.990 -2.386 -2.640 1.00 46.81 165 LEU A O 1
ATOM 1276 N N . ASP A 1 166 ? 5.053 -3.994 -1.055 1.00 45.66 166 ASP A N 1
ATOM 1277 C CA . ASP A 1 166 ? 5.626 -5.051 -1.873 1.00 45.66 166 ASP A CA 1
ATOM 1278 C C . ASP A 1 166 ? 4.767 -5.216 -3.129 1.00 45.66 166 ASP A C 1
ATOM 1280 O O . ASP A 1 166 ? 3.548 -5.025 -3.097 1.00 45.66 166 ASP A O 1
ATOM 1284 N N . VAL A 1 167 ? 5.437 -5.589 -4.207 1.00 45.22 167 VAL A N 1
ATOM 1285 C CA . VAL A 1 167 ? 5.035 -5.966 -5.572 1.00 45.22 167 VAL A CA 1
ATOM 1286 C C . VAL A 1 167 ? 3.576 -6.431 -5.808 1.00 45.22 167 VAL A C 1
ATOM 1288 O O . VAL A 1 167 ? 3.073 -6.378 -6.925 1.00 45.22 167 VAL A O 1
ATOM 1291 N N . ALA A 1 168 ? 2.848 -6.865 -4.781 1.00 52.44 168 ALA A N 1
ATOM 1292 C CA . ALA A 1 168 ? 1.404 -7.075 -4.813 1.00 52.44 168 ALA A CA 1
ATOM 1293 C C . ALA A 1 168 ? 0.559 -5.783 -4.927 1.00 52.44 168 ALA A C 1
ATOM 1295 O O . ALA A 1 168 ? -0.639 -5.896 -5.200 1.00 52.44 168 ALA A O 1
ATOM 1296 N N . THR A 1 169 ? 1.120 -4.584 -4.700 1.00 73.06 169 THR A N 1
ATOM 1297 C CA . THR A 1 169 ? 0.368 -3.314 -4.790 1.00 73.06 169 THR A CA 1
ATOM 1298 C C . THR A 1 169 ? 0.605 -2.500 -6.052 1.00 73.06 169 THR A C 1
ATOM 1300 O O . THR A 1 169 ? -0.187 -1.598 -6.288 1.00 73.06 169 THR A O 1
ATOM 1303 N N . ILE A 1 170 ? 1.651 -2.751 -6.842 1.00 89.12 170 ILE A N 1
ATOM 1304 C CA . ILE A 1 170 ? 1.882 -2.058 -8.120 1.00 89.12 170 ILE A CA 1
ATOM 1305 C C . ILE A 1 170 ? 2.347 -3.098 -9.140 1.00 89.12 170 ILE A C 1
ATOM 1307 O O . ILE A 1 170 ? 3.433 -3.653 -8.996 1.00 89.12 170 ILE A O 1
ATOM 1311 N N . ALA A 1 171 ? 1.522 -3.363 -10.148 1.00 91.62 171 ALA A N 1
ATOM 1312 C CA . ALA A 1 171 ? 1.787 -4.335 -11.202 1.00 91.62 171 ALA A CA 1
ATOM 1313 C C . ALA A 1 171 ? 1.397 -3.784 -12.577 1.00 91.62 171 ALA A C 1
ATOM 1315 O O . ALA A 1 171 ? 0.564 -2.884 -12.666 1.00 91.62 171 ALA A O 1
ATOM 1316 N N . ASN A 1 172 ? 1.988 -4.360 -13.622 1.00 93.62 172 ASN A N 1
ATOM 1317 C CA . ASN A 1 172 ? 1.820 -3.973 -15.020 1.00 93.62 172 ASN A CA 1
ATOM 1318 C C . ASN A 1 172 ? 1.988 -2.457 -15.228 1.00 93.62 172 ASN A C 1
ATOM 1320 O O . ASN A 1 172 ? 1.052 -1.774 -15.613 1.00 93.62 172 ASN A O 1
ATOM 1324 N N . ILE A 1 173 ? 3.149 -1.908 -14.855 1.00 96.31 173 ILE A N 1
ATOM 1325 C CA . ILE A 1 173 ? 3.479 -0.487 -15.041 1.00 96.31 173 ILE A CA 1
ATOM 1326 C C . ILE A 1 173 ? 4.817 -0.350 -15.765 1.00 96.31 173 ILE A C 1
ATOM 1328 O O . ILE A 1 173 ? 5.856 -0.735 -15.226 1.00 96.31 173 ILE A O 1
ATOM 1332 N N . GLU A 1 174 ? 4.816 0.300 -16.929 1.00 98.25 174 GLU A N 1
ATOM 1333 C CA . GLU A 1 174 ? 6.018 0.552 -17.734 1.00 98.25 174 GLU A CA 1
ATOM 1334 C C . GLU A 1 174 ? 6.627 1.938 -17.485 1.00 98.25 174 GLU A C 1
ATOM 1336 O O . GLU A 1 174 ? 7.806 2.160 -17.789 1.00 98.25 174 GLU A O 1
ATOM 1341 N N . VAL A 1 175 ? 5.856 2.884 -16.937 1.00 98.44 175 VAL A N 1
ATOM 1342 C CA . VAL A 1 175 ? 6.314 4.248 -16.640 1.00 98.44 175 VAL A CA 1
ATOM 1343 C C . VAL A 1 175 ? 5.949 4.668 -15.223 1.00 98.44 175 VAL A C 1
ATOM 1345 O O . VAL A 1 175 ? 4.795 4.581 -14.820 1.00 98.44 175 VAL A O 1
ATOM 1348 N N . ILE A 1 176 ? 6.914 5.218 -14.492 1.00 98.06 176 ILE A N 1
ATOM 1349 C CA . ILE A 1 176 ? 6.655 6.028 -13.301 1.00 98.06 176 ILE A CA 1
ATOM 1350 C C . ILE A 1 176 ? 6.987 7.480 -13.637 1.00 98.06 176 ILE A C 1
ATOM 1352 O O . ILE A 1 176 ? 8.133 7.800 -13.955 1.00 98.06 176 ILE A O 1
ATOM 1356 N N . ASP A 1 177 ? 5.984 8.350 -13.573 1.00 97.56 177 ASP A N 1
ATOM 1357 C CA . ASP A 1 177 ? 6.106 9.760 -13.926 1.00 97.56 177 ASP A CA 1
ATOM 1358 C C . ASP A 1 177 ? 6.125 10.660 -12.690 1.00 97.56 177 ASP A C 1
ATOM 1360 O O . ASP A 1 177 ? 5.143 10.745 -11.951 1.00 97.56 177 ASP A O 1
ATOM 1364 N N . MET A 1 178 ? 7.256 11.332 -12.474 1.00 97.06 178 MET A N 1
ATOM 1365 C CA . MET A 1 178 ? 7.463 12.322 -11.416 1.00 97.06 178 MET A CA 1
ATOM 1366 C C . MET A 1 178 ? 7.630 13.751 -11.965 1.00 97.06 178 MET A C 1
ATOM 1368 O O . MET A 1 178 ? 7.843 14.666 -11.175 1.00 97.06 178 MET A O 1
ATOM 1372 N N . ASP A 1 179 ? 7.512 13.977 -13.284 1.00 93.88 179 ASP A N 1
ATOM 1373 C CA . ASP A 1 179 ? 7.785 15.270 -13.945 1.00 93.88 179 ASP A CA 1
ATOM 1374 C C . ASP A 1 179 ? 6.669 16.302 -13.679 1.00 93.88 179 ASP A C 1
ATOM 1376 O O . ASP A 1 179 ? 5.808 16.591 -14.515 1.00 93.88 179 ASP A O 1
ATOM 1380 N N . ASN A 1 180 ? 6.638 16.826 -12.451 1.00 87.50 180 ASN A N 1
ATOM 1381 C CA . ASN A 1 180 ? 5.550 17.660 -11.938 1.00 87.50 180 ASN A CA 1
ATOM 1382 C C . ASN A 1 180 ? 6.015 18.932 -11.194 1.00 87.50 180 ASN A C 1
ATOM 1384 O O . ASN A 1 180 ? 5.219 19.539 -10.468 1.00 87.50 180 ASN A O 1
ATOM 1388 N N . ASP A 1 181 ? 7.272 19.353 -11.386 1.00 89.12 181 ASP A N 1
ATOM 1389 C CA . ASP A 1 181 ? 7.917 20.498 -10.718 1.00 89.12 181 ASP A CA 1
ATOM 1390 C C . ASP A 1 181 ? 7.958 20.401 -9.167 1.00 89.12 181 ASP A C 1
ATOM 1392 O O . ASP A 1 181 ? 8.181 21.415 -8.488 1.00 89.12 181 ASP A O 1
ATOM 1396 N N . ALA A 1 182 ? 7.749 19.221 -8.573 1.00 89.25 182 ALA A N 1
ATOM 1397 C CA . ALA A 1 182 ? 7.811 18.990 -7.126 1.00 89.25 182 ALA A CA 1
ATOM 1398 C C . ALA A 1 182 ? 8.881 17.959 -6.745 1.00 89.25 182 ALA A C 1
ATOM 1400 O O . ALA A 1 182 ? 9.429 17.273 -7.592 1.00 89.25 182 ALA A O 1
ATOM 1401 N N . ALA A 1 183 ? 9.184 17.856 -5.448 1.00 92.81 183 ALA A N 1
ATOM 1402 C CA . ALA A 1 183 ? 10.195 16.927 -4.956 1.00 92.81 183 ALA A CA 1
ATOM 1403 C C . ALA A 1 183 ? 9.564 15.573 -4.605 1.00 92.81 183 ALA A C 1
ATOM 1405 O O . ALA A 1 183 ? 9.055 15.404 -3.494 1.00 92.81 183 ALA A O 1
ATOM 1406 N N . ASN A 1 184 ? 9.611 14.614 -5.528 1.00 92.69 184 ASN A N 1
ATOM 1407 C CA . ASN A 1 184 ? 9.150 13.247 -5.292 1.00 92.69 184 ASN A CA 1
ATOM 1408 C C . ASN A 1 184 ? 10.330 12.305 -5.022 1.00 92.69 184 ASN A C 1
ATOM 1410 O O . ASN A 1 184 ? 11.499 12.604 -5.302 1.00 92.69 184 ASN A O 1
ATOM 1414 N N . SER A 1 185 ? 10.046 11.146 -4.433 1.00 96.19 185 SER A N 1
ATOM 1415 C CA . SER A 1 185 ? 11.098 10.184 -4.108 1.00 96.19 185 SER A CA 1
ATOM 1416 C C . SER A 1 185 ? 10.675 8.739 -4.287 1.00 96.19 185 SER A C 1
ATOM 1418 O O . SER A 1 185 ? 9.641 8.318 -3.774 1.00 96.19 185 SER A O 1
ATOM 1420 N N . ILE A 1 186 ? 11.541 7.960 -4.929 1.00 95.75 186 ILE A N 1
ATOM 1421 C CA . ILE A 1 186 ? 11.465 6.499 -4.960 1.00 95.75 186 ILE A CA 1
ATOM 1422 C C . ILE A 1 186 ? 12.656 5.952 -4.176 1.00 95.75 186 ILE A C 1
ATOM 1424 O O . ILE A 1 186 ? 13.813 6.232 -4.509 1.00 95.75 186 ILE A O 1
ATOM 1428 N N . THR A 1 187 ? 12.390 5.171 -3.133 1.00 94.06 187 THR A N 1
ATOM 1429 C CA . THR A 1 187 ? 13.421 4.581 -2.277 1.00 94.06 187 THR A CA 1
ATOM 1430 C C . THR A 1 187 ? 13.354 3.060 -2.264 1.00 94.06 187 THR A C 1
ATOM 1432 O O . THR A 1 187 ? 12.290 2.468 -2.438 1.00 94.06 187 THR A O 1
ATOM 1435 N N . ASN A 1 188 ? 14.519 2.432 -2.065 1.00 92.19 188 ASN A N 1
ATOM 1436 C CA . ASN A 1 188 ? 14.673 0.984 -1.923 1.00 92.19 188 ASN A CA 1
ATOM 1437 C C . ASN A 1 188 ? 14.167 0.156 -3.119 1.00 92.19 188 ASN A C 1
ATOM 1439 O O . ASN A 1 188 ? 13.889 -1.025 -2.943 1.00 92.19 188 ASN A O 1
ATOM 1443 N N . LEU A 1 189 ? 14.072 0.743 -4.319 1.00 94.31 189 LEU A N 1
ATOM 1444 C CA . LEU A 1 189 ? 13.659 0.023 -5.524 1.00 94.31 189 LEU A CA 1
ATOM 1445 C C . LEU A 1 189 ? 14.701 -1.046 -5.856 1.00 94.31 189 LEU A C 1
ATOM 1447 O O . LEU A 1 189 ? 15.831 -0.717 -6.213 1.00 94.31 189 LEU A O 1
ATOM 1451 N N . THR A 1 190 ? 14.346 -2.318 -5.776 1.00 94.88 190 THR A N 1
ATOM 1452 C CA . THR A 1 190 ? 15.204 -3.405 -6.247 1.00 94.88 190 THR A CA 1
ATOM 1453 C C . THR A 1 190 ? 14.932 -3.698 -7.719 1.00 94.88 190 THR A C 1
ATOM 1455 O O . THR A 1 190 ? 13.885 -3.370 -8.276 1.00 94.88 190 THR A O 1
ATOM 1458 N N . LEU A 1 191 ? 15.881 -4.348 -8.389 1.00 95.88 191 LEU A N 1
ATOM 1459 C CA . LEU A 1 191 ? 15.637 -4.836 -9.748 1.00 95.88 191 LEU A CA 1
ATOM 1460 C C . LEU A 1 191 ? 14.622 -5.992 -9.781 1.00 95.88 191 LEU A C 1
ATOM 1462 O O . LEU A 1 191 ? 13.912 -6.143 -10.769 1.00 95.88 191 LEU A O 1
ATOM 1466 N N . ASP A 1 192 ? 14.485 -6.758 -8.700 1.00 93.44 192 ASP A N 1
ATOM 1467 C CA . ASP A 1 192 ? 13.430 -7.770 -8.613 1.00 93.44 192 ASP A CA 1
ATOM 1468 C C . ASP A 1 192 ? 12.036 -7.110 -8.533 1.00 93.44 192 ASP A C 1
ATOM 1470 O O . ASP A 1 192 ? 11.088 -7.631 -9.118 1.00 93.44 192 ASP A O 1
ATOM 1474 N N . ASP A 1 193 ? 11.912 -5.924 -7.922 1.00 92.50 193 ASP A N 1
ATOM 1475 C CA . ASP A 1 193 ? 10.665 -5.142 -7.948 1.00 92.50 193 ASP A CA 1
ATOM 1476 C C . ASP A 1 193 ? 10.313 -4.709 -9.370 1.00 92.50 193 ASP A C 1
ATOM 1478 O O . ASP A 1 193 ? 9.174 -4.870 -9.796 1.00 92.50 193 ASP A O 1
ATOM 1482 N N . VAL A 1 194 ? 11.297 -4.230 -10.141 1.00 94.94 194 VAL A N 1
ATOM 1483 C CA . VAL A 1 194 ? 11.088 -3.876 -11.555 1.00 94.94 194 VAL A CA 1
ATOM 1484 C C . VAL A 1 194 ? 10.603 -5.089 -12.349 1.00 94.94 194 VAL A C 1
ATOM 1486 O O . VAL A 1 194 ? 9.635 -4.973 -13.097 1.00 94.94 194 VAL A O 1
ATOM 1489 N N . LEU A 1 195 ? 11.242 -6.250 -12.164 1.00 93.31 195 LEU A N 1
ATOM 1490 C CA . LEU A 1 195 ? 10.869 -7.500 -12.834 1.00 93.31 195 LEU A CA 1
ATOM 1491 C C . LEU A 1 195 ? 9.424 -7.908 -12.546 1.00 93.31 195 LEU A C 1
ATOM 1493 O O . LEU A 1 195 ? 8.752 -8.429 -13.427 1.00 93.31 195 LEU A O 1
ATOM 1497 N N . ASN A 1 196 ? 8.961 -7.712 -11.314 1.00 91.50 196 ASN A N 1
ATOM 1498 C CA . ASN A 1 196 ? 7.619 -8.129 -10.943 1.00 91.50 196 ASN A CA 1
ATOM 1499 C C . ASN A 1 196 ? 6.541 -7.068 -11.230 1.00 91.50 196 ASN A C 1
ATOM 1501 O O . ASN A 1 196 ? 5.368 -7.415 -11.339 1.00 91.50 196 ASN A O 1
ATOM 1505 N N . MET A 1 197 ? 6.923 -5.792 -11.304 1.00 92.69 197 MET A N 1
ATOM 1506 C CA . MET A 1 197 ? 6.015 -4.674 -11.565 1.00 92.69 197 MET A CA 1
ATOM 1507 C C . MET A 1 197 ? 5.750 -4.469 -13.061 1.00 92.69 197 MET A C 1
ATOM 1509 O O . MET A 1 197 ? 4.692 -3.967 -13.416 1.00 92.69 197 MET A O 1
ATOM 1513 N N . THR A 1 198 ? 6.695 -4.809 -13.935 1.00 94.69 198 THR A N 1
ATOM 1514 C CA . THR A 1 198 ? 6.573 -4.609 -15.392 1.00 94.69 198 THR A CA 1
ATOM 1515 C C . THR A 1 198 ? 6.046 -5.861 -16.098 1.00 94.69 198 THR A C 1
ATOM 1517 O O . THR A 1 198 ? 6.008 -6.948 -15.518 1.00 94.69 198 THR A O 1
ATOM 1520 N N . ASP A 1 199 ? 5.629 -5.711 -17.358 1.00 89.81 199 ASP A N 1
ATOM 1521 C CA . ASP A 1 199 ? 5.215 -6.827 -18.212 1.00 89.81 199 ASP A CA 1
ATOM 1522 C C . ASP A 1 199 ? 6.387 -7.734 -18.670 1.00 89.81 199 ASP A C 1
ATOM 1524 O O . ASP A 1 199 ? 7.537 -7.593 -18.254 1.00 89.81 199 ASP A O 1
ATOM 1528 N N . GLU A 1 200 ? 6.120 -8.669 -19.594 1.00 90.81 200 GLU A N 1
ATOM 1529 C CA . GLU A 1 200 ? 7.127 -9.602 -20.135 1.00 90.81 200 GLU A CA 1
ATOM 1530 C C . GLU A 1 200 ? 8.367 -8.921 -20.766 1.00 90.81 200 GLU A C 1
ATOM 1532 O O . GLU A 1 200 ? 9.377 -9.592 -21.014 1.00 90.81 200 GLU A O 1
ATOM 1537 N N . ASN A 1 201 ? 8.319 -7.615 -21.059 1.00 92.19 201 ASN A N 1
ATOM 1538 C CA . ASN A 1 201 ? 9.449 -6.854 -21.590 1.00 92.19 201 ASN A CA 1
ATOM 1539 C C . ASN A 1 201 ? 10.414 -6.365 -20.501 1.00 92.19 201 ASN A C 1
ATOM 1541 O O . ASN A 1 201 ? 11.498 -5.875 -20.843 1.00 92.19 201 ASN A O 1
ATOM 1545 N N . ASN A 1 202 ? 10.051 -6.486 -19.219 1.00 96.06 202 ASN A N 1
ATOM 1546 C CA . ASN A 1 202 ? 10.871 -6.135 -18.059 1.00 96.06 202 ASN A CA 1
ATOM 1547 C C . ASN A 1 202 ? 11.514 -4.741 -18.168 1.00 96.06 202 ASN A C 1
ATOM 1549 O O . ASN A 1 202 ? 12.721 -4.570 -17.936 1.00 96.06 202 ASN A O 1
ATOM 1553 N N . THR A 1 203 ? 10.752 -3.760 -18.656 1.00 97.88 203 THR A N 1
ATOM 1554 C CA . THR A 1 203 ? 11.263 -2.426 -18.979 1.00 97.88 203 THR A CA 1
ATOM 1555 C C . THR A 1 203 ? 10.507 -1.366 -18.203 1.00 97.88 203 THR A C 1
ATOM 1557 O O . THR A 1 203 ? 9.300 -1.241 -18.353 1.00 97.88 203 THR A O 1
ATOM 1560 N N . LEU A 1 204 ? 11.242 -0.560 -17.437 1.00 98.31 204 LEU A N 1
ATOM 1561 C CA . LEU A 1 204 ? 10.696 0.558 -16.67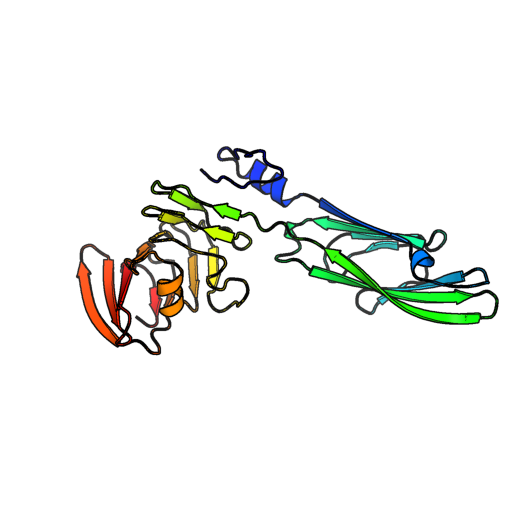4 1.00 98.31 204 LEU A CA 1
ATOM 1562 C C . LEU A 1 204 ? 11.338 1.870 -17.118 1.00 98.31 204 LEU A C 1
ATOM 1564 O O . LEU A 1 204 ? 12.565 1.970 -17.201 1.00 98.31 204 LEU A O 1
ATOM 1568 N N . LEU A 1 205 ? 10.512 2.882 -17.368 1.00 98.50 205 LEU A N 1
ATOM 1569 C CA . LEU A 1 205 ? 10.917 4.272 -17.537 1.00 98.50 205 LEU A CA 1
ATOM 1570 C C . LEU A 1 205 ? 10.528 5.084 -16.299 1.00 98.50 205 LEU A C 1
ATOM 1572 O O . LEU A 1 205 ? 9.383 5.051 -15.874 1.00 98.50 205 LEU A O 1
ATOM 1576 N N . ILE A 1 206 ? 11.464 5.857 -15.762 1.00 98.50 206 ILE A N 1
ATOM 1577 C CA . ILE A 1 206 ? 11.216 6.807 -14.680 1.00 98.50 206 ILE A CA 1
ATOM 1578 C C . ILE A 1 206 ? 11.516 8.215 -15.201 1.00 98.50 206 ILE A C 1
ATOM 1580 O O . ILE A 1 206 ? 12.674 8.517 -15.511 1.00 98.50 206 ILE A O 1
ATOM 1584 N N . THR A 1 207 ? 10.484 9.051 -15.330 1.00 98.19 207 THR A N 1
ATOM 1585 C CA . THR A 1 207 ? 10.598 10.475 -15.695 1.00 98.19 207 THR A CA 1
ATOM 1586 C C . THR A 1 207 ? 10.539 11.354 -14.454 1.00 98.19 207 THR A C 1
ATOM 1588 O O . THR A 1 207 ? 9.957 10.965 -13.444 1.00 98.19 207 THR A O 1
ATOM 1591 N N . GLY A 1 208 ? 11.179 12.519 -14.504 1.00 97.25 208 GLY A N 1
ATOM 1592 C CA . GLY A 1 208 ? 11.263 13.434 -13.370 1.00 97.25 208 GLY A CA 1
ATOM 1593 C C . GLY A 1 208 ? 12.241 14.572 -13.622 1.00 97.25 208 GLY A C 1
ATOM 1594 O O . GLY A 1 208 ? 12.891 14.634 -14.666 1.00 97.25 208 GLY A O 1
ATOM 1595 N N . ASP A 1 209 ? 12.363 15.463 -12.647 1.00 96.06 209 ASP A N 1
ATOM 1596 C CA . ASP A 1 209 ? 13.203 16.650 -12.717 1.00 96.06 209 ASP A CA 1
ATOM 1597 C C . ASP A 1 209 ? 14.366 16.615 -11.701 1.00 96.06 209 ASP A C 1
ATOM 1599 O O . ASP A 1 209 ? 14.730 15.584 -11.136 1.00 96.06 209 ASP A O 1
ATOM 1603 N N . ASN A 1 210 ? 15.023 17.761 -11.500 1.00 96.75 210 ASN A N 1
ATOM 1604 C CA . ASN A 1 210 ? 16.187 17.876 -10.618 1.00 96.75 210 ASN A CA 1
ATOM 1605 C C . ASN A 1 210 ? 15.864 18.016 -9.120 1.00 96.75 210 ASN A C 1
ATOM 1607 O O . ASN A 1 210 ? 16.780 18.232 -8.317 1.00 96.75 210 ASN A O 1
ATOM 1611 N N . GLN A 1 211 ? 14.592 17.950 -8.751 1.00 96.44 211 GLN A N 1
ATOM 1612 C CA . GLN A 1 211 ? 14.083 17.932 -7.385 1.00 96.44 211 GLN A CA 1
ATOM 1613 C C . GLN A 1 211 ? 13.750 16.505 -6.941 1.00 96.44 211 GLN A C 1
ATOM 1615 O O . GLN A 1 211 ? 13.729 16.246 -5.735 1.00 96.44 211 GLN A O 1
ATOM 1620 N N . ASP A 1 212 ? 13.561 15.589 -7.892 1.00 98.25 212 ASP A N 1
ATOM 1621 C CA . ASP A 1 212 ? 13.248 14.193 -7.631 1.00 98.25 212 ASP A CA 1
ATOM 1622 C C . ASP A 1 212 ? 14.474 13.367 -7.230 1.00 98.25 212 ASP A C 1
ATOM 1624 O O . ASP A 1 212 ? 15.618 13.619 -7.635 1.00 98.25 212 ASP A O 1
ATOM 1628 N N . THR A 1 213 ? 14.224 12.323 -6.441 1.00 98.31 213 THR A N 1
ATOM 1629 C CA . THR A 1 213 ? 15.257 11.389 -5.985 1.00 98.31 213 THR A CA 1
ATOM 1630 C C . THR A 1 213 ? 14.890 9.940 -6.278 1.00 98.31 213 THR A C 1
ATOM 1632 O O . THR A 1 213 ? 13.737 9.531 -6.159 1.00 98.31 213 THR A O 1
ATOM 1635 N N . LEU A 1 214 ? 15.901 9.145 -6.629 1.00 98.19 214 LEU A N 1
ATOM 1636 C CA . LEU A 1 214 ? 15.760 7.716 -6.894 1.00 98.19 214 LEU A CA 1
ATOM 1637 C C . LEU A 1 214 ? 16.880 6.936 -6.197 1.00 98.19 214 LEU A C 1
ATOM 1639 O O . LEU A 1 214 ? 18.069 7.222 -6.369 1.00 98.19 214 LEU A O 1
ATOM 1643 N N . ASN A 1 215 ? 16.521 5.912 -5.434 1.00 97.06 215 ASN A N 1
ATOM 1644 C CA . ASN A 1 215 ? 17.463 4.935 -4.907 1.00 97.06 215 ASN A CA 1
ATOM 1645 C C . ASN A 1 215 ? 17.139 3.543 -5.447 1.00 97.06 215 ASN A C 1
ATOM 1647 O O . ASN A 1 215 ? 16.035 3.048 -5.238 1.00 97.06 215 ASN A O 1
ATOM 1651 N N . VAL A 1 216 ? 18.123 2.935 -6.116 1.00 96.69 216 VAL A N 1
ATOM 1652 C CA . VAL A 1 216 ? 18.002 1.601 -6.710 1.00 96.69 216 VAL A CA 1
ATOM 1653 C C . VAL A 1 216 ? 19.002 0.645 -6.069 1.00 96.69 216 VAL A C 1
ATOM 1655 O O . VAL A 1 216 ? 20.198 0.938 -6.015 1.00 96.69 216 VAL A O 1
ATOM 1658 N N . ASP A 1 217 ? 18.536 -0.514 -5.615 1.00 95.44 217 ASP A N 1
ATOM 1659 C CA . ASP A 1 217 ? 19.389 -1.633 -5.229 1.00 95.44 217 ASP A CA 1
ATOM 1660 C C . ASP A 1 217 ? 19.576 -2.589 -6.414 1.00 95.44 217 ASP A C 1
ATOM 1662 O O . ASP A 1 217 ? 18.674 -3.314 -6.835 1.00 95.44 217 ASP A O 1
ATOM 1666 N N . THR A 1 218 ? 20.792 -2.595 -6.954 1.00 96.56 218 THR A N 1
ATOM 1667 C CA . THR A 1 218 ? 21.196 -3.450 -8.077 1.00 96.56 218 THR A CA 1
ATOM 1668 C C . THR A 1 218 ? 21.874 -4.749 -7.619 1.00 96.56 218 THR A C 1
ATOM 1670 O O . THR A 1 218 ? 22.429 -5.496 -8.431 1.00 96.56 218 THR A O 1
ATOM 1673 N N . SER A 1 219 ? 21.853 -5.047 -6.316 1.00 95.19 219 SER A N 1
ATOM 1674 C CA . SER A 1 219 ? 22.456 -6.252 -5.743 1.00 95.19 219 SER A CA 1
ATOM 1675 C C . SER A 1 219 ? 21.913 -7.528 -6.391 1.00 95.19 219 SER A C 1
ATOM 1677 O O . SER A 1 219 ? 20.716 -7.705 -6.565 1.00 95.19 219 SER A O 1
ATOM 1679 N N . GLY A 1 220 ? 22.810 -8.453 -6.745 1.00 95.06 220 GLY A N 1
ATOM 1680 C CA . GLY A 1 220 ? 22.445 -9.717 -7.404 1.00 95.06 220 GLY A CA 1
ATOM 1681 C C . GLY A 1 220 ? 22.350 -9.642 -8.932 1.00 95.06 220 GLY A C 1
ATOM 1682 O O . GLY A 1 220 ? 22.349 -10.683 -9.589 1.00 95.06 220 GLY A O 1
ATOM 1683 N N . TRP A 1 221 ? 22.389 -8.439 -9.504 1.00 97.81 221 TRP A N 1
ATOM 1684 C CA . TRP A 1 221 ? 22.322 -8.206 -10.941 1.00 97.81 221 TRP A CA 1
ATOM 1685 C C . TRP A 1 221 ? 23.645 -7.663 -11.495 1.00 97.81 221 TRP A C 1
ATOM 1687 O O . TRP A 1 221 ? 24.451 -7.056 -10.792 1.00 97.81 221 TRP A O 1
ATOM 1697 N N . ASN A 1 222 ? 23.895 -7.894 -12.785 1.00 97.75 222 ASN A N 1
ATOM 1698 C CA . ASN A 1 222 ? 25.079 -7.397 -13.482 1.00 97.75 222 ASN A CA 1
ATOM 1699 C C . ASN A 1 222 ? 24.667 -6.405 -14.565 1.00 97.75 222 ASN A C 1
ATOM 1701 O O . ASN A 1 222 ? 23.898 -6.762 -15.457 1.00 97.75 222 ASN A O 1
ATOM 1705 N N . LEU A 1 223 ? 25.232 -5.198 -14.532 1.00 97.62 223 LEU A N 1
ATOM 1706 C CA . LEU A 1 223 ? 25.087 -4.222 -15.609 1.00 97.62 223 LEU A CA 1
ATOM 1707 C C . LEU A 1 223 ? 25.791 -4.734 -16.876 1.00 97.62 223 LEU A C 1
ATOM 1709 O O . LEU A 1 223 ? 26.997 -4.994 -16.864 1.00 97.62 223 LEU A O 1
ATOM 1713 N N . VAL A 1 224 ? 25.047 -4.868 -17.973 1.00 97.31 224 VAL A N 1
ATOM 1714 C CA . VAL A 1 224 ? 25.560 -5.344 -19.271 1.00 97.31 224 VAL A CA 1
ATOM 1715 C C . VAL A 1 224 ? 25.581 -4.266 -20.346 1.00 97.31 224 VAL A C 1
ATOM 1717 O O . VAL A 1 224 ? 26.375 -4.360 -21.283 1.00 97.31 224 VAL A O 1
ATOM 1720 N N . SER A 1 225 ? 24.753 -3.232 -20.208 1.00 97.00 225 SER A N 1
ATOM 1721 C CA . SER A 1 225 ? 24.752 -2.069 -21.093 1.00 97.00 225 SER A CA 1
ATOM 1722 C C . SER A 1 225 ? 24.389 -0.818 -20.309 1.00 97.00 225 SER A C 1
ATOM 1724 O O . SER A 1 225 ? 23.508 -0.861 -19.459 1.00 97.00 225 SER A O 1
ATOM 1726 N N . ASN A 1 226 ? 25.055 0.289 -20.623 1.00 96.44 226 ASN A N 1
ATOM 1727 C CA . ASN A 1 226 ? 24.705 1.623 -20.157 1.00 96.44 226 ASN A CA 1
ATOM 1728 C C . ASN A 1 226 ? 24.823 2.577 -21.345 1.00 96.44 226 ASN A C 1
ATOM 1730 O O . ASN A 1 226 ? 25.847 2.597 -22.039 1.00 96.44 226 ASN A O 1
ATOM 1734 N N . SER A 1 227 ? 23.769 3.341 -21.599 1.00 96.38 227 SER A N 1
ATOM 1735 C CA . SER A 1 227 ? 23.764 4.373 -22.626 1.00 96.38 227 SER A CA 1
ATOM 1736 C C . SER A 1 227 ? 22.977 5.588 -22.155 1.00 96.38 227 SER A C 1
ATOM 1738 O O . SER A 1 227 ? 22.166 5.500 -21.243 1.00 96.38 227 SER A O 1
ATOM 1740 N N . SER A 1 228 ? 23.241 6.743 -22.755 1.00 94.88 228 SER A N 1
ATOM 1741 C CA . SER A 1 228 ? 22.476 7.960 -22.502 1.00 94.88 228 SER A CA 1
ATOM 1742 C C . SER A 1 228 ? 22.086 8.568 -23.838 1.00 94.88 228 SER A C 1
ATOM 1744 O O . SER A 1 228 ? 22.924 8.696 -24.740 1.00 94.88 228 SER A O 1
ATOM 1746 N N . ASN A 1 229 ? 20.806 8.895 -23.988 1.00 92.56 229 ASN A N 1
ATOM 1747 C CA . ASN A 1 229 ? 20.268 9.497 -25.197 1.00 92.56 229 ASN A CA 1
ATOM 1748 C C . ASN A 1 229 ? 19.090 10.412 -24.855 1.00 92.56 229 ASN A C 1
ATOM 1750 O O . ASN A 1 229 ? 18.174 10.001 -24.153 1.00 92.56 229 ASN A O 1
ATOM 1754 N N . ASN A 1 230 ? 19.104 11.636 -25.392 1.00 92.06 230 ASN A N 1
ATOM 1755 C CA . ASN A 1 230 ? 18.037 12.628 -25.228 1.00 92.06 230 ASN A CA 1
ATOM 1756 C C . ASN A 1 230 ? 17.591 12.860 -23.771 1.00 92.06 230 ASN A C 1
ATOM 1758 O O . ASN A 1 230 ? 16.397 12.952 -23.521 1.00 92.06 230 ASN A O 1
ATOM 1762 N N . GLY A 1 231 ? 18.534 12.951 -22.829 1.00 93.50 231 GLY A N 1
ATOM 1763 C CA . GLY A 1 231 ? 18.208 13.208 -21.421 1.00 93.50 231 GLY A CA 1
ATOM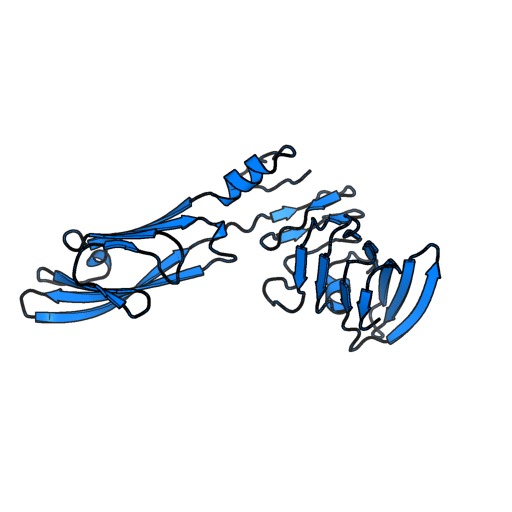 1764 C C . GLY A 1 231 ? 17.770 11.973 -20.634 1.00 93.50 231 GLY A C 1
ATOM 1765 O O . GLY A 1 231 ? 17.404 12.098 -19.483 1.00 93.50 231 GLY A O 1
ATOM 1766 N N . VAL A 1 232 ? 17.817 10.770 -21.217 1.00 96.94 232 VAL A N 1
ATOM 1767 C CA . VAL A 1 232 ? 17.473 9.521 -20.518 1.00 96.94 232 VAL A CA 1
ATOM 1768 C C . VAL A 1 232 ? 18.695 8.612 -20.456 1.00 96.94 232 VAL A C 1
ATOM 1770 O O . VAL A 1 232 ? 19.344 8.358 -21.478 1.00 96.94 232 VAL A O 1
ATOM 1773 N N . ILE A 1 233 ? 19.006 8.111 -19.263 1.00 97.38 233 ILE A N 1
ATOM 1774 C CA . ILE A 1 233 ? 20.005 7.074 -19.002 1.00 97.38 233 ILE A CA 1
ATOM 1775 C C . ILE A 1 233 ? 19.310 5.714 -19.073 1.00 97.38 233 ILE A C 1
ATOM 1777 O O . ILE A 1 233 ? 18.371 5.453 -18.334 1.00 97.38 233 ILE A O 1
ATOM 1781 N N . GLU A 1 234 ? 19.783 4.832 -19.946 1.00 98.19 234 GLU A N 1
ATOM 1782 C CA . GLU A 1 234 ? 19.310 3.456 -20.086 1.00 98.19 234 GLU A CA 1
ATOM 1783 C C . GLU A 1 234 ? 20.361 2.488 -19.541 1.00 98.19 234 GLU A C 1
ATOM 1785 O O . GLU A 1 234 ? 21.488 2.431 -20.045 1.00 98.19 234 GLU A O 1
ATOM 1790 N N . ASN A 1 235 ? 19.975 1.705 -18.536 1.00 98.12 235 ASN A N 1
ATOM 1791 C CA . ASN A 1 235 ? 20.763 0.635 -17.943 1.00 98.12 235 ASN A CA 1
ATOM 1792 C C . ASN A 1 235 ? 20.101 -0.715 -18.219 1.00 98.12 235 ASN A C 1
ATOM 1794 O O . ASN A 1 235 ? 18.927 -0.911 -17.917 1.00 98.12 235 ASN A O 1
ATOM 1798 N N . VAL A 1 236 ? 20.865 -1.668 -18.749 1.00 98.00 236 VAL A N 1
ATOM 1799 C CA . VAL A 1 236 ? 20.407 -3.050 -18.939 1.00 98.00 236 VAL A CA 1
ATOM 1800 C C . VAL A 1 236 ? 21.136 -3.943 -17.951 1.00 98.00 236 VAL A C 1
ATOM 1802 O O . VAL A 1 236 ? 22.371 -3.995 -17.964 1.00 98.00 236 VAL A O 1
ATOM 1805 N N . TYR A 1 237 ? 20.382 -4.667 -17.131 1.00 98.38 237 TYR A N 1
ATOM 1806 C CA . TYR A 1 237 ? 20.895 -5.576 -16.110 1.00 98.38 237 TYR A CA 1
ATOM 1807 C C . TYR A 1 237 ? 20.494 -7.026 -16.400 1.00 98.38 237 TYR A C 1
ATOM 1809 O O . TYR A 1 237 ? 19.433 -7.284 -16.958 1.00 98.38 237 TYR A O 1
ATOM 1817 N N . THR A 1 238 ? 21.323 -7.992 -15.990 1.00 97.56 238 THR A N 1
ATOM 1818 C CA . THR A 1 238 ? 20.978 -9.426 -16.016 1.00 97.56 238 THR A CA 1
ATOM 1819 C C . THR A 1 238 ? 21.480 -10.177 -14.782 1.00 97.56 238 THR A C 1
ATOM 1821 O O . THR A 1 238 ? 22.592 -9.936 -14.297 1.00 97.56 238 THR A O 1
ATOM 1824 N N . ASN A 1 239 ? 20.691 -11.142 -14.311 1.00 96.62 239 ASN A N 1
ATOM 1825 C CA . ASN A 1 239 ? 21.077 -12.116 -13.283 1.00 96.62 239 ASN A CA 1
ATOM 1826 C C . ASN A 1 239 ? 21.517 -13.476 -13.898 1.00 96.62 239 ASN A C 1
ATOM 1828 O O . ASN A 1 239 ? 21.839 -14.421 -13.179 1.00 96.62 239 ASN A O 1
ATOM 1832 N N . GLY A 1 240 ? 21.561 -13.577 -15.236 1.00 94.12 240 GLY A N 1
ATOM 1833 C CA . GLY A 1 240 ? 21.878 -14.794 -15.994 1.00 94.12 240 GLY A CA 1
ATOM 1834 C C . GLY A 1 240 ? 20.669 -15.663 -16.368 1.00 94.12 240 GLY A C 1
ATOM 1835 O O . GLY A 1 240 ? 20.824 -16.581 -17.177 1.00 94.12 240 GLY A O 1
ATOM 1836 N N . VAL A 1 241 ? 19.492 -15.370 -15.813 1.00 94.00 241 VAL A N 1
ATOM 1837 C CA . VAL A 1 241 ? 18.195 -15.974 -16.155 1.00 94.00 241 VAL A CA 1
ATOM 1838 C C . VAL A 1 241 ? 17.301 -14.926 -16.814 1.00 94.00 241 VAL A C 1
ATOM 1840 O O . VAL A 1 241 ? 16.834 -15.144 -17.930 1.00 94.00 241 VAL A O 1
ATOM 1843 N N . ASP A 1 242 ? 17.175 -13.771 -16.169 1.00 96.25 242 ASP A N 1
ATOM 1844 C CA . ASP A 1 242 ? 16.323 -12.658 -16.564 1.00 96.25 242 ASP A CA 1
ATOM 1845 C C . ASP A 1 242 ? 17.156 -11.452 -17.019 1.00 96.25 242 ASP A C 1
ATOM 1847 O O . ASP A 1 242 ? 18.373 -11.357 -16.788 1.00 96.25 242 ASP A O 1
ATOM 1851 N N . SER A 1 243 ? 16.487 -10.517 -17.689 1.00 97.06 243 SER A N 1
ATOM 1852 C CA . SER A 1 243 ? 17.043 -9.237 -18.123 1.00 97.06 243 SER A CA 1
ATOM 1853 C C . SER A 1 243 ? 16.040 -8.132 -17.829 1.00 97.06 243 SER A C 1
ATOM 1855 O O . SER A 1 243 ? 14.858 -8.320 -18.097 1.00 97.06 243 SER A O 1
ATOM 1857 N N . ILE A 1 244 ? 16.529 -6.996 -17.336 1.00 98.19 244 ILE A N 1
ATOM 1858 C CA . ILE A 1 244 ? 15.741 -5.788 -17.060 1.00 98.19 244 ILE A CA 1
ATOM 1859 C C . ILE A 1 244 ? 16.357 -4.617 -17.809 1.00 98.19 244 ILE A C 1
ATOM 1861 O O . ILE A 1 244 ? 17.585 -4.490 -17.856 1.00 98.19 244 ILE A O 1
ATOM 1865 N N . THR A 1 245 ? 15.508 -3.747 -18.343 1.00 98.25 245 THR A N 1
ATOM 1866 C CA . THR A 1 245 ? 15.914 -2.444 -18.873 1.00 98.25 245 THR A CA 1
ATOM 1867 C C . THR A 1 245 ? 15.330 -1.343 -17.996 1.00 98.25 245 THR A C 1
ATOM 1869 O O . THR A 1 245 ? 14.124 -1.129 -17.981 1.00 98.25 245 THR A O 1
ATOM 1872 N N . LEU A 1 246 ? 16.186 -0.617 -17.280 1.00 98.25 246 LEU A N 1
ATOM 1873 C CA . LEU A 1 246 ? 15.790 0.525 -16.462 1.00 98.25 246 LEU A CA 1
ATOM 1874 C C . LEU A 1 246 ? 16.228 1.821 -17.144 1.00 98.25 246 LEU A C 1
ATOM 1876 O O . LEU A 1 246 ? 17.419 2.048 -17.375 1.00 98.25 246 LEU A O 1
ATOM 1880 N N . ARG A 1 247 ? 15.258 2.669 -17.475 1.00 98.38 247 ARG A N 1
ATOM 1881 C CA . ARG A 1 247 ? 15.445 3.966 -18.122 1.00 98.38 247 ARG A CA 1
ATOM 1882 C C . ARG A 1 247 ? 15.083 5.059 -17.130 1.00 98.38 247 ARG A C 1
ATOM 1884 O O . ARG A 1 247 ? 14.000 5.030 -16.568 1.00 98.38 247 ARG A O 1
ATOM 1891 N N . VAL A 1 248 ? 15.977 6.011 -16.907 1.00 98.31 248 VAL A N 1
ATOM 1892 C CA . VAL A 1 248 ? 15.804 7.062 -15.896 1.00 98.31 248 VAL A CA 1
ATOM 1893 C C . VAL A 1 248 ? 16.170 8.400 -16.511 1.00 98.31 248 VAL A C 1
ATOM 1895 O O . VAL A 1 248 ? 17.200 8.497 -17.181 1.00 98.31 248 VAL A O 1
ATOM 1898 N N . ASP A 1 249 ? 15.336 9.412 -16.305 1.00 97.94 249 ASP A N 1
ATOM 1899 C CA . ASP A 1 249 ? 15.667 10.789 -16.668 1.00 97.94 249 ASP A CA 1
ATOM 1900 C C . ASP A 1 249 ? 16.985 11.227 -15.996 1.00 97.94 249 ASP A C 1
ATOM 1902 O O . ASP A 1 249 ? 17.220 10.975 -14.812 1.00 97.94 249 ASP A O 1
ATOM 1906 N N . ASP A 1 250 ? 17.884 11.842 -16.765 1.00 96.19 250 ASP A N 1
ATOM 1907 C CA . ASP A 1 250 ? 19.215 12.245 -16.309 1.00 96.19 250 ASP A CA 1
ATOM 1908 C C . ASP A 1 250 ? 19.197 13.440 -15.349 1.00 96.19 250 ASP A C 1
ATOM 1910 O O . ASP A 1 250 ? 20.219 13.739 -14.717 1.00 96.19 250 ASP A O 1
ATOM 1914 N N . GLN A 1 251 ? 18.038 14.086 -15.204 1.00 96.00 251 GLN A N 1
ATOM 1915 C CA . GLN A 1 251 ? 17.817 15.155 -14.245 1.00 96.00 251 GLN A CA 1
ATOM 1916 C C . GLN A 1 251 ? 17.561 14.632 -12.826 1.00 96.00 251 GLN A C 1
ATOM 1918 O O . GLN A 1 251 ? 17.925 15.329 -11.875 1.00 96.00 251 GLN A O 1
ATOM 1923 N N . ILE A 1 252 ? 17.032 13.411 -12.676 1.00 97.69 252 ILE A N 1
ATOM 1924 C CA . ILE A 1 252 ? 16.718 12.810 -11.373 1.00 97.69 252 ILE A CA 1
ATOM 1925 C C . ILE A 1 252 ? 18.002 12.574 -10.574 1.00 97.69 252 ILE A C 1
ATOM 1927 O O . ILE A 1 252 ? 18.995 12.020 -11.062 1.00 97.69 252 ILE A O 1
ATOM 1931 N N . ILE A 1 253 ? 17.975 12.925 -9.288 1.00 97.50 253 ILE A N 1
ATOM 1932 C CA . ILE A 1 253 ? 19.084 12.660 -8.372 1.00 97.50 253 ILE A CA 1
ATOM 1933 C C . ILE A 1 253 ? 19.058 11.173 -7.989 1.00 97.50 253 ILE A C 1
ATOM 1935 O O . ILE A 1 253 ? 18.398 10.765 -7.031 1.00 97.50 253 ILE A O 1
ATOM 1939 N N . SER A 1 254 ? 19.792 10.350 -8.741 1.00 94.50 254 SER A N 1
ATOM 1940 C CA . SER A 1 254 ? 19.819 8.895 -8.562 1.00 94.50 254 SER A CA 1
ATOM 1941 C C . SER A 1 254 ? 21.028 8.377 -7.772 1.00 94.50 254 SER A C 1
ATOM 1943 O O . SER A 1 254 ? 22.137 8.917 -7.817 1.00 94.50 254 SER A O 1
ATOM 1945 N N . THR A 1 255 ? 20.817 7.286 -7.033 1.00 93.06 255 THR A N 1
ATOM 1946 C CA . THR A 1 255 ? 21.857 6.526 -6.326 1.00 93.06 255 THR A CA 1
ATOM 1947 C C . THR A 1 255 ? 21.702 5.028 -6.590 1.00 93.06 255 THR A C 1
ATOM 1949 O O . THR A 1 255 ? 20.583 4.526 -6.648 1.00 93.06 255 THR A O 1
ATOM 1952 N N . GLY A 1 256 ? 22.824 4.313 -6.727 1.00 85.38 256 GLY A N 1
ATOM 1953 C CA . GLY A 1 256 ? 22.845 2.851 -6.908 1.00 85.38 256 GLY A CA 1
ATOM 1954 C C . GLY A 1 256 ? 22.777 2.346 -8.358 1.00 85.38 256 GLY A C 1
ATOM 1955 O O . GLY A 1 256 ? 22.924 1.141 -8.574 1.00 85.38 256 GLY A O 1
ATOM 1956 N N . LEU A 1 257 ? 22.631 3.259 -9.329 1.00 84.62 257 LEU A N 1
ATOM 1957 C CA . LEU A 1 257 ? 22.732 3.007 -10.774 1.00 84.62 257 LEU A CA 1
ATOM 1958 C C . LEU A 1 257 ? 24.181 2.992 -11.282 1.00 84.62 257 LEU A C 1
ATOM 1960 O O . LEU A 1 257 ? 24.999 3.809 -10.791 1.00 84.62 257 LEU A O 1
#